Protein AF-X1FL75-F1 (afdb_monomer_lite)

Foldseek 3Di:
DDDDDDPVQVCVVVVFAEAAEQDAPCVQPDDDQHWYFHAAPQPAQQRHLWEKEKEKCDPDPDPCPPDRYGYHYWDQDPQKTKDKDWGYFLPVDPVRDTFIWIKMWRHDPPFQKIWIDTDPDIDMDHAQDKDDKDKDWGDSDPVDTFIWIKMKHFNGSPPMGIIMIIGTHAFLLNGPGRRIPPSCSSNVLCVVLNGAHRRNDQQRLVCPVVVVDDPVSSVVSLVVNQVSLVVVVCVCVVPDDGGYYHGDDCSVVVCCVSCVLDVDPPDPNNDD

Secondary structure (DSSP, 8-state):
---S--HHHHHHHTT--EEEES-TT-SSPPS-SSEEE--TT---TTSSS--EEEEE---S---SB-SSEEEEE---BTTEEEEEEEEEE-TTSTT-PEEEEEEEEEE-SSSSEEEEEETTEEEEEETTEEPPPEEEEEEEETTEEEEEEE-EEEEE-SSS-EEEE---EE-TTS-SS--EESTHHHHHHHHHH-S---SSS-S-HHHHHTTSS-HHHHHHHHHHHHHHHHHHHHHHHHT--SSEEEE---HHHHHHHHHGGGT-TTSTT---

Radius of gyration: 20.08 Å; chains: 1; bounding box: 49×44×54 Å

Sequence (272 aa):
MRKGKAFWQILEDYDIPATVFKIPANYPPVSTKQRTISGMGTPDILGSYGIFNYYTTEAKELKEDIGGGRIHPVNVIGNRVEAKLLGPVNAFKKDRPESAIEFKVFIDPVNPVAKISFQDHEFILKEGEWSSWKKIHFRMIPTQSVNGICMFYLKQVRPNFKLYISPINIDPGRAVLPISTPKGYSEELEKRFGPFFTKGLPADTKALDNDVLDDGEFLEQDDLALRERLEMFDYELARFSSGLLFYYVSSTDQRQHMFWRLIDKEHPAYDP

pLDDT: mean 93.44, std 7.15, range [55.78, 98.69]

Organism: NCBI:txid412755

Structure (mmCIF, N/CA/C/O backbone):
data_AF-X1FL75-F1
#
_entry.id   AF-X1FL75-F1
#
loop_
_atom_site.group_PDB
_atom_site.id
_atom_site.type_symbol
_atom_site.label_atom_id
_atom_site.label_alt_id
_atom_site.label_comp_id
_atom_site.label_asym_id
_atom_site.label_entity_id
_atom_site.label_seq_id
_atom_site.pdbx_PDB_ins_code
_atom_site.Cartn_x
_atom_site.Cartn_y
_atom_site.Cartn_z
_atom_site.occupancy
_atom_site.B_iso_or_equiv
_atom_site.auth_seq_id
_atom_site.auth_comp_id
_atom_site.auth_asym_id
_atom_site.auth_atom_id
_atom_site.pdbx_PDB_model_num
ATOM 1 N N . MET A 1 1 ? 16.763 14.351 -6.962 1.00 55.84 1 MET A N 1
ATOM 2 C CA . MET A 1 1 ? 16.179 14.106 -8.303 1.00 55.84 1 MET A CA 1
ATOM 3 C C . MET A 1 1 ? 17.254 13.511 -9.207 1.00 55.84 1 MET A C 1
ATOM 5 O O . MET A 1 1 ? 18.379 14.001 -9.174 1.00 55.84 1 MET A O 1
ATOM 9 N N . ARG A 1 2 ? 16.941 12.438 -9.947 1.00 70.75 2 ARG A N 1
ATOM 10 C CA . ARG A 1 2 ? 17.872 11.737 -10.853 1.00 70.75 2 ARG A CA 1
ATOM 11 C C . ARG A 1 2 ? 18.354 12.684 -11.961 1.00 70.75 2 ARG A C 1
ATOM 13 O O . ARG A 1 2 ? 17.529 13.312 -12.611 1.00 70.75 2 ARG A O 1
ATOM 20 N N . LYS A 1 3 ? 19.676 12.790 -12.148 1.00 77.62 3 LYS A N 1
ATOM 21 C CA . LYS A 1 3 ? 20.310 13.671 -13.154 1.00 77.62 3 LYS A CA 1
ATOM 22 C C . LYS A 1 3 ? 20.890 12.924 -14.363 1.00 77.62 3 LYS A C 1
ATOM 24 O O . LYS A 1 3 ? 21.178 13.554 -15.371 1.00 77.62 3 LYS A O 1
ATOM 29 N N . GLY A 1 4 ? 21.077 11.607 -14.256 1.00 87.06 4 GLY A N 1
ATOM 30 C CA . GLY A 1 4 ? 21.664 10.768 -15.303 1.00 87.06 4 GLY A CA 1
ATOM 31 C C . GLY A 1 4 ? 20.640 9.888 -16.017 1.00 87.06 4 GLY A C 1
ATOM 32 O O . GLY A 1 4 ? 19.555 9.625 -15.489 1.00 87.06 4 GLY A O 1
ATOM 33 N N . LYS A 1 5 ? 21.022 9.407 -17.204 1.00 92.19 5 LYS A N 1
ATOM 34 C CA . LYS A 1 5 ? 20.280 8.384 -17.945 1.00 92.19 5 LYS A CA 1
ATOM 35 C C . LYS A 1 5 ? 20.276 7.083 -17.141 1.00 92.19 5 LYS A C 1
ATOM 37 O O . LYS A 1 5 ? 21.316 6.665 -16.636 1.00 92.19 5 LYS A O 1
ATOM 42 N N . ALA A 1 6 ? 19.109 6.468 -16.977 1.00 94.81 6 ALA A N 1
ATOM 43 C CA . ALA A 1 6 ? 19.021 5.204 -16.260 1.00 94.81 6 ALA A CA 1
ATOM 44 C C . ALA A 1 6 ? 19.656 4.074 -17.082 1.00 94.81 6 ALA A C 1
ATOM 46 O O . ALA A 1 6 ? 19.589 4.084 -18.310 1.00 94.81 6 ALA A O 1
ATOM 47 N N . PHE A 1 7 ? 20.222 3.069 -16.410 1.00 95.44 7 PHE A N 1
ATOM 48 C CA . PHE A 1 7 ? 20.917 1.971 -17.087 1.00 95.44 7 PHE A CA 1
ATOM 49 C C . PHE A 1 7 ? 20.032 1.244 -18.112 1.00 95.44 7 PHE A C 1
ATOM 51 O O . PHE A 1 7 ? 20.453 1.020 -19.239 1.00 95.44 7 PHE A O 1
ATOM 58 N N . TRP A 1 8 ? 18.767 0.975 -17.785 1.00 95.94 8 TRP A N 1
ATOM 59 C CA . TRP A 1 8 ? 17.833 0.332 -18.718 1.00 95.94 8 TRP A CA 1
ATOM 60 C C . TRP A 1 8 ? 17.445 1.212 -19.916 1.00 95.94 8 TRP A C 1
ATOM 62 O O . TRP A 1 8 ? 17.078 0.679 -20.957 1.00 95.94 8 TRP A O 1
ATOM 72 N N . GLN A 1 9 ? 17.570 2.541 -19.817 1.00 96.62 9 GLN A N 1
ATOM 73 C CA . GLN A 1 9 ? 17.424 3.413 -20.988 1.00 96.62 9 GLN A CA 1
ATOM 74 C C . GLN A 1 9 ? 18.645 3.319 -21.906 1.00 96.62 9 GLN A C 1
ATOM 76 O O . GLN A 1 9 ? 18.508 3.524 -23.102 1.00 96.62 9 GLN A O 1
ATOM 81 N N . ILE A 1 10 ? 19.836 3.042 -21.363 1.00 97.25 10 ILE A N 1
ATOM 82 C CA . ILE A 1 10 ? 21.013 2.742 -22.187 1.00 97.25 10 ILE A CA 1
ATOM 83 C C . ILE A 1 10 ? 20.794 1.399 -22.885 1.00 97.25 10 ILE A C 1
ATOM 85 O O . ILE A 1 10 ? 20.988 1.320 -24.085 1.00 97.25 10 ILE A O 1
ATOM 89 N N . LEU A 1 11 ? 20.318 0.371 -22.172 1.00 97.94 11 LEU A N 1
ATOM 90 C CA . LEU A 1 11 ? 20.000 -0.927 -22.784 1.00 97.94 11 LEU A CA 1
ATOM 91 C C . LEU A 1 11 ? 18.991 -0.801 -23.936 1.00 97.94 11 LEU A C 1
ATOM 93 O O . LEU A 1 11 ? 19.170 -1.442 -24.965 1.00 97.94 11 LEU A O 1
ATOM 97 N N . GLU A 1 12 ? 17.982 0.064 -23.790 1.00 97.38 12 GLU A N 1
ATOM 98 C CA . GLU A 1 12 ? 17.030 0.366 -24.866 1.00 97.38 12 GLU A CA 1
ATOM 99 C C . GLU A 1 12 ? 17.697 0.942 -26.124 1.00 97.38 12 GLU A C 1
ATOM 101 O O . GLU A 1 12 ? 17.309 0.551 -27.218 1.00 97.38 12 GLU A O 1
ATOM 106 N N . ASP A 1 13 ? 18.709 1.810 -25.998 1.00 97.44 13 ASP A N 1
ATOM 107 C CA . ASP A 1 13 ? 19.410 2.376 -27.166 1.00 97.44 13 ASP A CA 1
ATOM 108 C C . ASP A 1 13 ? 20.140 1.313 -28.003 1.00 97.44 13 ASP A C 1
ATOM 110 O O . ASP A 1 13 ? 20.420 1.542 -29.177 1.00 97.44 13 ASP A O 1
ATOM 114 N N . TYR A 1 14 ? 20.487 0.182 -27.384 1.00 97.62 14 TYR A N 1
ATOM 115 C CA . TYR A 1 14 ? 21.197 -0.936 -28.011 1.00 97.62 14 TYR A CA 1
ATOM 116 C C . TYR A 1 14 ? 20.277 -2.138 -28.270 1.00 97.62 14 TYR A C 1
ATOM 118 O O . TYR A 1 14 ? 20.768 -3.248 -28.464 1.00 97.62 14 TYR A O 1
ATOM 126 N N . ASP A 1 15 ? 18.955 -1.937 -28.231 1.00 97.06 15 ASP A N 1
ATOM 127 C CA . ASP A 1 15 ? 17.942 -2.979 -28.443 1.00 97.06 15 ASP A CA 1
ATOM 128 C C . ASP A 1 15 ? 18.060 -4.180 -27.477 1.00 97.06 15 ASP A C 1
ATOM 130 O O . ASP A 1 15 ? 17.636 -5.299 -27.775 1.00 97.06 15 ASP A O 1
ATOM 134 N N . ILE A 1 16 ? 18.607 -3.956 -26.276 1.00 98.19 16 ILE A N 1
ATOM 135 C CA . ILE A 1 16 ? 18.708 -4.972 -25.224 1.00 98.19 16 ILE A CA 1
ATOM 136 C C . ILE A 1 16 ? 17.466 -4.874 -24.323 1.00 98.19 16 ILE A C 1
ATOM 138 O O . ILE A 1 16 ? 17.251 -3.839 -23.684 1.00 98.19 16 ILE A O 1
ATOM 142 N N . PRO A 1 17 ? 16.635 -5.929 -24.212 1.00 97.88 17 PRO A N 1
ATOM 143 C CA . PRO A 1 17 ? 15.441 -5.895 -23.376 1.00 97.88 17 PRO A CA 1
ATOM 144 C C . PRO A 1 17 ? 15.792 -5.856 -21.883 1.00 97.88 17 PRO A C 1
ATOM 146 O O . PRO A 1 17 ? 16.759 -6.468 -21.426 1.00 97.88 17 PRO A O 1
ATOM 149 N N . ALA A 1 18 ? 14.973 -5.156 -21.108 1.00 98.25 18 ALA A N 1
ATOM 150 C CA . ALA A 1 18 ? 15.117 -5.014 -19.673 1.00 98.25 18 ALA A CA 1
ATOM 151 C C . ALA A 1 18 ? 13.757 -5.061 -18.967 1.00 98.25 18 ALA A C 1
ATOM 153 O O . ALA A 1 18 ? 12.782 -4.426 -19.381 1.00 98.25 18 ALA A O 1
ATOM 154 N N . THR A 1 19 ? 13.727 -5.787 -17.853 1.00 98.31 19 THR A N 1
ATOM 155 C CA . THR A 1 19 ? 12.652 -5.752 -16.864 1.00 98.31 19 THR A CA 1
ATOM 156 C C . THR A 1 19 ? 13.243 -5.290 -15.538 1.00 98.31 19 THR A C 1
ATOM 158 O O . THR A 1 19 ? 14.140 -5.932 -14.998 1.00 98.31 19 THR A O 1
ATOM 161 N N . VAL A 1 20 ? 12.775 -4.153 -15.027 1.00 97.81 20 VAL A N 1
ATOM 162 C CA . VAL A 1 20 ? 13.271 -3.528 -13.796 1.00 97.81 20 VAL A CA 1
ATOM 163 C C . VAL A 1 20 ? 12.153 -3.482 -12.769 1.00 97.81 20 VAL A C 1
ATOM 165 O O . VAL A 1 20 ? 11.257 -2.635 -12.815 1.00 97.81 20 VAL A O 1
ATOM 168 N N . PHE A 1 21 ? 12.212 -4.405 -11.821 1.00 96.69 21 PHE A N 1
ATOM 169 C CA . PHE A 1 21 ? 11.167 -4.601 -10.839 1.00 96.69 21 PHE A CA 1
ATOM 170 C C . PHE A 1 21 ? 11.523 -3.938 -9.512 1.00 96.69 21 PHE A C 1
ATOM 172 O O . PHE A 1 21 ? 12.447 -4.358 -8.814 1.00 96.69 21 PHE A O 1
ATOM 179 N N . LYS A 1 22 ? 10.760 -2.897 -9.154 1.00 94.00 22 LYS A N 1
ATOM 180 C CA . LYS A 1 22 ? 10.761 -2.267 -7.825 1.00 94.00 22 LYS A CA 1
ATOM 181 C C . LYS A 1 22 ? 12.126 -1.735 -7.377 1.00 94.00 22 LYS A C 1
ATOM 183 O O . LYS A 1 22 ? 12.380 -1.627 -6.180 1.00 94.00 22 LYS A O 1
ATOM 188 N N . ILE A 1 23 ? 12.977 -1.336 -8.324 1.00 93.00 23 ILE A N 1
ATOM 189 C CA . ILE A 1 23 ? 14.251 -0.691 -8.004 1.00 93.00 23 ILE A CA 1
ATOM 190 C C . ILE A 1 23 ? 14.014 0.575 -7.150 1.00 93.00 23 ILE A C 1
ATOM 192 O O . ILE A 1 23 ? 13.086 1.349 -7.441 1.00 93.00 23 ILE A O 1
ATOM 196 N N . PRO A 1 24 ? 14.821 0.802 -6.097 1.00 90.75 24 PRO A N 1
ATOM 197 C CA . PRO A 1 24 ? 14.741 2.021 -5.304 1.00 90.75 24 PRO A CA 1
ATOM 198 C C . PRO A 1 24 ? 14.920 3.298 -6.135 1.00 90.75 24 PRO A C 1
ATOM 200 O O . PRO A 1 24 ? 15.631 3.315 -7.141 1.00 90.75 24 PRO A O 1
ATOM 203 N N . ALA A 1 25 ? 14.275 4.382 -5.694 1.00 88.00 25 ALA A N 1
ATOM 204 C CA . ALA A 1 25 ? 14.387 5.722 -6.277 1.00 88.00 25 ALA A CA 1
ATOM 205 C C . ALA A 1 25 ? 13.994 5.826 -7.768 1.00 88.00 25 ALA A C 1
ATOM 207 O O . ALA A 1 25 ? 14.468 6.708 -8.489 1.00 88.00 25 ALA A O 1
ATOM 208 N N . ASN A 1 26 ? 13.089 4.958 -8.233 1.00 89.88 26 ASN A N 1
ATOM 209 C CA . ASN A 1 26 ? 12.539 4.989 -9.593 1.00 89.88 26 ASN A CA 1
ATOM 210 C C . ASN A 1 26 ? 11.084 5.476 -9.656 1.00 89.88 26 ASN A C 1
ATOM 212 O O . ASN A 1 26 ? 10.330 5.043 -10.520 1.00 89.88 26 ASN A O 1
ATOM 216 N N . TYR A 1 27 ? 10.680 6.363 -8.745 1.00 92.62 27 TYR A N 1
ATOM 217 C CA . TYR A 1 27 ? 9.406 7.070 -8.845 1.00 92.62 27 TYR A CA 1
ATOM 218 C C . TYR A 1 27 ? 9.620 8.561 -9.192 1.00 92.62 27 TYR A C 1
ATOM 220 O O . TYR A 1 27 ? 10.430 9.222 -8.537 1.00 92.62 27 TYR A O 1
ATOM 228 N N . PRO A 1 28 ? 8.896 9.105 -10.187 1.00 93.69 28 PRO A N 1
ATOM 229 C CA . PRO A 1 28 ? 8.215 8.342 -11.232 1.00 93.69 28 PRO A CA 1
ATOM 230 C C . PRO A 1 28 ? 9.243 7.565 -12.088 1.00 93.69 28 PRO A C 1
ATOM 232 O O . PRO A 1 28 ? 10.410 7.985 -12.180 1.00 93.69 28 PRO A O 1
ATOM 235 N N . PRO A 1 29 ? 8.856 6.439 -12.717 1.00 93.81 29 PRO A N 1
ATOM 236 C CA . PRO A 1 29 ? 9.719 5.758 -13.671 1.00 93.81 29 PRO A CA 1
ATOM 237 C C . PRO A 1 29 ? 10.145 6.693 -14.806 1.00 93.81 29 PRO A C 1
ATOM 239 O O . PRO A 1 29 ? 9.378 7.552 -15.242 1.00 93.81 29 PRO A O 1
ATOM 242 N N . VAL A 1 30 ? 11.379 6.543 -15.294 1.00 93.56 30 VAL A N 1
ATOM 243 C CA . VAL A 1 30 ? 11.819 7.268 -16.502 1.00 93.56 30 VAL A CA 1
ATOM 244 C C . VAL A 1 30 ? 11.054 6.782 -17.722 1.00 93.56 30 VAL A C 1
ATOM 246 O O . VAL A 1 30 ? 10.716 5.608 -17.811 1.00 93.56 30 VAL A O 1
ATOM 249 N N . SER A 1 31 ? 10.861 7.667 -18.699 1.00 93.81 31 SER A N 1
ATOM 250 C CA . SER A 1 31 ? 10.318 7.284 -20.003 1.00 93.81 31 SER A CA 1
ATOM 251 C C . SER A 1 31 ? 11.233 6.270 -20.695 1.00 93.81 31 SER A C 1
ATOM 253 O O . SER A 1 31 ? 12.426 6.528 -20.884 1.00 93.81 31 SER A O 1
ATOM 255 N N . THR A 1 32 ? 10.665 5.120 -21.051 1.00 95.62 32 THR A N 1
ATOM 256 C CA . THR A 1 32 ? 11.344 3.972 -21.665 1.00 95.62 32 THR A CA 1
ATOM 257 C C . THR A 1 32 ? 10.288 3.002 -22.206 1.00 95.62 32 THR A C 1
ATOM 259 O O . THR A 1 32 ? 9.164 2.957 -21.697 1.00 95.62 32 THR A O 1
ATOM 262 N N . LYS A 1 33 ? 10.637 2.221 -23.228 1.00 96.00 33 LYS A N 1
ATOM 263 C CA . LYS A 1 33 ? 9.855 1.068 -23.699 1.00 96.00 33 LYS A CA 1
ATOM 264 C C . LYS A 1 33 ? 10.066 -0.174 -22.828 1.00 96.00 33 LYS A C 1
ATOM 266 O O . LYS A 1 33 ? 9.294 -1.124 -22.929 1.00 96.00 33 LYS A O 1
ATOM 271 N N . GLN A 1 34 ? 11.092 -0.162 -21.977 1.00 97.44 34 GLN A N 1
ATOM 272 C CA . GLN A 1 34 ? 11.403 -1.254 -21.061 1.00 97.44 34 GLN A CA 1
ATOM 273 C C . GLN A 1 34 ? 10.307 -1.437 -20.006 1.00 97.44 34 GLN A C 1
ATOM 275 O O . GLN A 1 34 ? 9.653 -0.474 -19.584 1.00 97.44 34 GLN A O 1
ATOM 280 N N . ARG A 1 35 ? 10.147 -2.681 -19.543 1.00 97.94 35 ARG A N 1
ATOM 281 C CA . ARG A 1 35 ? 9.216 -3.024 -18.465 1.00 97.94 35 ARG A CA 1
ATOM 282 C C . ARG A 1 35 ? 9.799 -2.556 -17.141 1.00 97.94 35 ARG A C 1
ATOM 284 O O . ARG A 1 35 ? 10.794 -3.097 -16.678 1.00 97.94 35 ARG A O 1
ATOM 291 N N . THR A 1 36 ? 9.214 -1.546 -16.5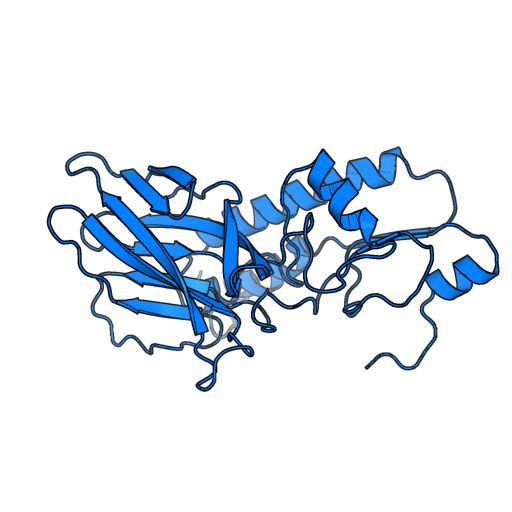15 1.00 97.69 36 THR A N 1
ATOM 292 C CA . THR A 1 36 ? 9.643 -1.067 -15.203 1.00 97.69 36 THR A CA 1
ATOM 293 C C . THR A 1 36 ? 8.453 -0.827 -14.293 1.00 97.69 36 THR A C 1
ATOM 295 O O . THR A 1 36 ? 7.391 -0.411 -14.748 1.00 97.69 36 THR A O 1
ATOM 298 N N . ILE A 1 37 ? 8.628 -1.082 -13.000 1.00 96.88 37 ILE A N 1
ATOM 299 C CA . ILE A 1 37 ? 7.639 -0.749 -11.973 1.00 96.88 37 ILE A CA 1
ATOM 300 C C . ILE A 1 37 ? 8.335 -0.079 -10.786 1.00 96.88 37 ILE A C 1
ATOM 302 O O . ILE A 1 37 ? 9.409 -0.507 -10.354 1.00 96.88 37 ILE A O 1
ATOM 306 N N . SER A 1 38 ? 7.762 1.018 -10.293 1.00 95.19 38 SER A N 1
ATOM 307 C CA . SER A 1 38 ? 8.378 1.894 -9.300 1.00 95.19 38 SER A CA 1
ATOM 308 C C . SER A 1 38 ? 8.442 1.233 -7.923 1.00 95.19 38 SER A C 1
ATOM 310 O O . SER A 1 38 ? 7.460 0.676 -7.433 1.00 95.19 38 SER A O 1
ATOM 312 N N . GLY A 1 39 ? 9.621 1.283 -7.300 1.00 91.62 39 GLY A N 1
ATOM 313 C CA . GLY A 1 39 ? 9.895 0.707 -5.984 1.00 91.62 39 GLY A CA 1
ATOM 314 C C . GLY A 1 39 ? 9.884 1.731 -4.856 1.00 91.62 39 GLY A C 1
ATOM 315 O O . GLY A 1 39 ? 9.028 2.618 -4.807 1.00 91.62 39 GLY A O 1
ATOM 316 N N . MET A 1 40 ? 10.855 1.610 -3.950 1.00 89.75 40 MET A N 1
ATOM 317 C CA . MET A 1 40 ? 11.051 2.526 -2.824 1.00 89.75 40 MET A CA 1
ATOM 318 C C . MET A 1 40 ? 11.036 3.995 -3.284 1.00 89.75 40 MET A C 1
ATOM 320 O O . MET A 1 40 ? 11.704 4.358 -4.256 1.00 89.75 40 MET A O 1
ATOM 324 N N . GLY A 1 41 ? 10.251 4.825 -2.590 1.00 89.06 41 GLY A N 1
ATOM 325 C CA . GLY A 1 41 ? 9.967 6.217 -2.962 1.00 89.06 41 GLY A CA 1
ATOM 326 C C . GLY A 1 41 ? 8.648 6.427 -3.719 1.00 89.06 41 GLY A C 1
ATOM 327 O O . GLY A 1 41 ? 8.256 7.571 -3.921 1.00 89.06 41 GLY A O 1
ATOM 328 N N . THR A 1 42 ? 7.944 5.356 -4.110 1.00 94.81 42 THR A N 1
ATOM 329 C CA . THR A 1 42 ? 6.573 5.465 -4.642 1.00 94.81 42 THR A CA 1
ATOM 330 C C . THR A 1 42 ? 5.617 5.902 -3.527 1.00 94.81 42 THR A C 1
ATOM 332 O O . THR A 1 42 ? 5.564 5.207 -2.502 1.00 94.81 42 THR A O 1
ATOM 335 N N . PRO A 1 43 ? 4.880 7.015 -3.694 1.00 94.25 43 PRO A N 1
ATOM 336 C CA . PRO A 1 43 ? 3.954 7.501 -2.685 1.00 94.25 43 PRO A CA 1
ATOM 337 C C . PRO A 1 43 ? 2.685 6.647 -2.626 1.00 94.25 43 PRO A C 1
ATOM 339 O O . PRO A 1 43 ? 2.399 5.841 -3.516 1.00 94.25 43 PRO A O 1
ATOM 342 N N . ASP A 1 44 ? 1.907 6.854 -1.573 1.00 93.56 44 ASP A N 1
ATOM 343 C CA . ASP A 1 44 ? 0.511 6.437 -1.527 1.00 93.56 44 ASP A CA 1
ATOM 344 C C . ASP A 1 44 ? -0.377 7.374 -2.379 1.00 93.56 44 ASP A C 1
ATOM 346 O O . ASP A 1 44 ? 0.097 8.328 -3.006 1.00 93.56 44 ASP A O 1
ATOM 350 N N . ILE A 1 45 ? -1.685 7.116 -2.421 1.00 93.88 45 ILE A N 1
ATOM 351 C CA . ILE A 1 45 ? -2.629 7.926 -3.209 1.00 93.88 45 ILE A CA 1
ATOM 352 C C . ILE A 1 45 ? -2.713 9.393 -2.742 1.00 93.88 45 ILE A C 1
ATOM 354 O O . ILE A 1 45 ? -3.178 10.254 -3.490 1.00 93.88 45 ILE A O 1
ATOM 358 N N . LEU A 1 46 ? -2.299 9.674 -1.501 1.00 90.62 46 LEU A N 1
ATOM 359 C CA . LEU A 1 46 ? -2.308 11.002 -0.890 1.00 90.62 46 LEU A CA 1
ATOM 360 C C . LEU A 1 46 ? -1.019 11.777 -1.202 1.00 90.62 46 LEU A C 1
ATOM 362 O O . LEU A 1 46 ? -0.904 12.944 -0.833 1.00 90.62 46 LEU A O 1
ATOM 366 N N . GLY A 1 47 ? -0.053 11.154 -1.886 1.00 89.88 47 GLY A N 1
ATOM 367 C CA . GLY A 1 47 ? 1.263 11.740 -2.137 1.00 89.88 47 GLY A CA 1
ATOM 368 C C . GLY A 1 47 ? 2.214 11.624 -0.943 1.00 89.88 47 GLY A C 1
ATOM 369 O O . GLY A 1 47 ? 3.271 12.253 -0.951 1.00 89.88 47 GLY A O 1
ATOM 370 N N . SER A 1 48 ? 1.852 10.843 0.077 1.00 90.56 48 SER A N 1
ATOM 371 C CA . SER A 1 48 ? 2.649 10.626 1.283 1.00 90.56 48 SER A CA 1
ATOM 372 C C . SER A 1 48 ? 3.499 9.350 1.173 1.00 90.56 48 SER A C 1
ATOM 374 O O . SER A 1 48 ? 3.391 8.594 0.207 1.00 90.56 48 SER A O 1
ATOM 376 N N . TYR A 1 49 ? 4.324 9.060 2.186 1.00 88.81 49 TYR A N 1
ATOM 377 C CA . TYR A 1 49 ? 5.052 7.786 2.291 1.00 88.81 49 TYR A CA 1
ATOM 378 C C . TYR A 1 49 ? 4.263 6.674 3.000 1.00 88.81 49 TYR A C 1
ATOM 380 O O . TYR A 1 49 ? 4.836 5.643 3.358 1.00 88.81 49 TYR A O 1
ATOM 388 N N . GLY A 1 50 ? 2.948 6.845 3.118 1.00 90.31 50 GLY A N 1
ATOM 389 C CA . GLY A 1 50 ? 2.002 5.905 3.698 1.00 90.31 50 GLY A CA 1
ATOM 390 C C . GLY A 1 50 ? 1.460 6.418 5.020 1.00 90.31 50 GLY A C 1
ATOM 391 O O . GLY A 1 50 ? 2.184 6.409 6.008 1.00 90.31 50 GLY A O 1
ATOM 392 N N . ILE A 1 51 ? 0.196 6.843 5.019 1.00 92.94 51 ILE A N 1
ATOM 393 C CA . ILE A 1 51 ? -0.553 7.169 6.237 1.00 92.94 51 ILE A CA 1
ATOM 394 C C . ILE A 1 51 ? -1.603 6.088 6.479 1.00 92.94 51 ILE A C 1
ATOM 396 O O . ILE A 1 51 ? -2.543 5.957 5.690 1.00 92.94 51 ILE A O 1
ATOM 400 N N . PHE A 1 52 ? -1.463 5.325 7.561 1.00 95.44 52 PHE A N 1
ATOM 401 C CA . PHE A 1 52 ? -2.509 4.393 7.980 1.00 95.44 52 PHE A CA 1
ATOM 402 C C . PHE A 1 52 ? -3.638 5.093 8.729 1.00 95.44 52 PHE A C 1
ATOM 404 O O . PHE A 1 52 ? -3.512 6.239 9.165 1.00 95.44 52 PHE A O 1
ATOM 411 N N . ASN A 1 53 ? -4.754 4.387 8.900 1.00 96.44 53 ASN A N 1
ATOM 412 C CA . ASN A 1 53 ? -5.905 4.877 9.649 1.00 96.44 53 ASN A CA 1
ATOM 413 C C . ASN A 1 53 ? -6.262 3.878 10.744 1.00 96.44 53 ASN A C 1
ATOM 415 O O . ASN A 1 53 ? -6.517 2.708 10.460 1.00 96.44 53 ASN A O 1
ATOM 419 N N . TYR A 1 54 ? -6.291 4.344 11.987 1.00 96.88 54 TYR A N 1
ATOM 420 C CA . TYR A 1 54 ? -6.580 3.514 13.146 1.00 96.88 54 TYR A CA 1
ATOM 421 C C . TYR A 1 54 ? -7.844 3.992 13.853 1.00 96.88 54 TYR A C 1
ATOM 423 O O . TYR A 1 54 ? -7.875 5.093 14.389 1.00 96.88 54 TYR A O 1
ATOM 431 N N . TYR A 1 55 ? -8.894 3.176 13.840 1.00 97.31 55 TYR A N 1
ATOM 432 C CA . TYR A 1 55 ? -10.194 3.491 14.426 1.00 97.31 55 TYR A CA 1
ATOM 433 C C . TYR A 1 55 ? -10.329 2.785 15.766 1.00 97.31 55 TYR A C 1
ATOM 435 O O . TYR A 1 55 ? -10.240 1.556 15.819 1.00 97.31 55 TYR A O 1
ATOM 443 N N . THR A 1 56 ? -10.552 3.542 16.839 1.00 96.44 56 THR A N 1
ATOM 444 C CA . THR A 1 56 ? -10.580 2.974 18.190 1.00 96.44 56 THR A CA 1
ATOM 445 C C . THR A 1 56 ? -11.587 3.646 19.119 1.00 96.44 56 THR A C 1
ATOM 447 O O . THR A 1 56 ? -11.844 4.844 19.009 1.00 96.44 56 THR A O 1
ATOM 450 N N . THR A 1 57 ? -12.156 2.873 20.048 1.00 95.75 57 THR A N 1
ATOM 451 C CA . THR A 1 57 ? -12.913 3.405 21.200 1.00 95.75 57 THR A CA 1
ATOM 452 C C . THR A 1 57 ? -12.020 3.675 22.414 1.00 95.75 57 THR A C 1
ATOM 454 O O . THR A 1 57 ? -12.501 4.150 23.439 1.00 95.75 57 THR A O 1
ATOM 457 N N . GLU A 1 58 ? -10.735 3.317 22.350 1.00 90.12 58 GLU A N 1
ATOM 458 C CA . GLU A 1 58 ? -9.803 3.481 23.464 1.00 90.12 58 GLU A CA 1
ATOM 459 C C . GLU A 1 58 ? -9.451 4.962 23.664 1.00 90.12 58 GLU A C 1
ATOM 461 O O . GLU A 1 58 ? -8.843 5.598 22.803 1.00 90.12 58 GLU A O 1
ATOM 466 N N . ALA A 1 59 ? -9.809 5.501 24.830 1.00 66.62 59 ALA A N 1
ATOM 467 C CA . ALA A 1 59 ? -9.500 6.865 25.244 1.00 66.62 59 ALA A CA 1
ATOM 468 C C . ALA A 1 59 ? -8.062 6.964 25.788 1.00 66.62 59 ALA A C 1
ATOM 470 O O . ALA A 1 59 ? -7.855 7.141 26.985 1.00 66.62 59 ALA A O 1
ATOM 471 N N . LYS A 1 60 ? -7.048 6.797 24.936 1.00 60.97 60 LYS A N 1
ATOM 472 C CA . LYS A 1 60 ? -5.686 7.256 25.275 1.00 60.97 60 LYS A CA 1
ATOM 473 C C . LYS A 1 60 ? -5.559 8.755 24.978 1.00 60.97 60 LYS A C 1
ATOM 475 O O . LYS A 1 60 ? -6.448 9.335 24.359 1.00 60.97 60 LYS A O 1
ATOM 480 N N . GLU A 1 61 ? -4.477 9.403 25.418 1.00 55.78 61 GLU A N 1
ATOM 481 C CA . GLU A 1 61 ? -4.088 10.729 24.912 1.00 55.78 61 GLU A CA 1
ATOM 482 C C . GLU A 1 61 ? -3.741 10.594 23.421 1.00 55.78 61 GLU A C 1
ATOM 484 O O . GLU A 1 61 ? -2.586 10.442 23.026 1.00 55.78 61 GLU A O 1
ATOM 489 N N . LEU A 1 62 ? -4.775 10.530 22.584 1.00 58.66 62 LEU A N 1
ATOM 490 C CA . LEU A 1 62 ? -4.640 10.328 21.155 1.00 58.66 62 LEU A CA 1
ATOM 491 C C . LEU A 1 62 ? -4.145 11.640 20.555 1.00 58.66 62 LEU A C 1
ATOM 493 O O . LEU A 1 62 ? -4.899 12.604 20.432 1.00 58.66 62 LEU A O 1
ATOM 497 N N . LYS A 1 63 ? -2.873 11.684 20.160 1.00 61.91 63 LYS A N 1
ATOM 498 C CA . LYS A 1 63 ? -2.468 12.651 19.141 1.00 61.91 63 LYS A CA 1
ATOM 499 C C . LYS A 1 63 ? -3.151 12.223 17.843 1.00 61.91 63 LYS A C 1
ATOM 501 O O . LYS A 1 63 ? -2.973 11.090 17.405 1.00 61.91 63 LYS A O 1
ATOM 506 N N . GLU A 1 64 ? -3.957 13.105 17.257 1.00 60.91 64 GLU A N 1
ATOM 507 C CA . GLU A 1 64 ? -4.682 12.808 16.009 1.00 60.91 64 GLU A CA 1
ATOM 508 C C . GLU A 1 64 ? -3.722 12.464 14.853 1.00 60.91 64 GLU A C 1
ATOM 510 O O . GLU A 1 64 ? -4.053 11.639 13.999 1.00 60.91 64 GLU A O 1
ATOM 515 N N . ASP A 1 65 ? -2.512 13.037 14.877 1.00 67.62 65 ASP A N 1
ATOM 516 C CA . ASP A 1 65 ? -1.385 12.696 14.009 1.00 67.62 65 ASP A CA 1
ATOM 517 C C . ASP A 1 65 ? -0.177 12.288 14.863 1.00 67.62 65 ASP A C 1
ATOM 519 O O . ASP A 1 65 ? 0.346 13.072 15.664 1.00 67.62 65 ASP A O 1
ATOM 523 N N . ILE A 1 66 ? 0.250 11.039 14.695 1.00 75.69 66 ILE A N 1
ATOM 524 C CA . ILE A 1 66 ? 1.405 10.447 15.384 1.00 75.69 66 ILE A CA 1
ATOM 525 C C . ILE A 1 66 ? 2.643 10.360 14.480 1.00 75.69 66 ILE A C 1
ATOM 527 O O . ILE A 1 66 ? 3.676 9.833 14.880 1.00 75.69 66 ILE A O 1
ATOM 531 N N . GLY A 1 67 ? 2.568 10.908 13.264 1.00 79.69 67 GLY A N 1
ATOM 532 C CA . GLY A 1 67 ? 3.599 10.773 12.246 1.00 79.69 67 GLY A CA 1
ATOM 533 C C . GLY A 1 67 ? 3.531 9.405 11.570 1.00 79.69 67 GLY A C 1
ATOM 534 O O . GLY A 1 67 ? 4.002 8.401 12.096 1.00 79.69 67 GLY A O 1
ATOM 535 N N . GLY A 1 68 ? 2.973 9.370 10.359 1.00 86.06 68 GLY A N 1
ATOM 536 C CA . GLY A 1 68 ? 2.802 8.129 9.592 1.00 86.06 68 GLY A CA 1
ATOM 537 C C . GLY A 1 68 ? 1.451 7.433 9.796 1.00 86.06 68 GLY A C 1
ATOM 538 O O . GLY A 1 68 ? 1.203 6.420 9.154 1.00 86.06 68 GLY A O 1
ATOM 539 N N . GLY A 1 69 ? 0.553 7.990 10.615 1.00 91.44 69 GLY A N 1
ATOM 540 C CA . GLY A 1 69 ? -0.782 7.442 10.850 1.00 91.44 69 GLY A CA 1
ATOM 541 C C . GLY A 1 69 ? -1.766 8.470 11.402 1.00 91.44 69 GLY A C 1
ATOM 542 O O . GLY A 1 69 ? -1.363 9.448 12.030 1.00 91.44 69 GLY A O 1
ATOM 543 N N . ARG A 1 70 ? -3.059 8.238 11.157 1.00 92.50 70 ARG A N 1
ATOM 544 C CA . ARG A 1 70 ? -4.185 9.016 11.695 1.00 92.50 70 ARG A CA 1
ATOM 545 C C . ARG A 1 70 ? -4.984 8.161 12.667 1.00 92.50 70 ARG A C 1
ATOM 547 O O . ARG A 1 70 ? -5.419 7.066 12.297 1.00 92.50 70 ARG A O 1
ATOM 554 N N . ILE A 1 71 ? -5.210 8.668 13.876 1.00 93.19 71 ILE A N 1
ATOM 555 C CA . ILE A 1 71 ? -6.065 7.997 14.858 1.00 93.19 71 ILE A CA 1
ATOM 556 C C . ILE A 1 71 ? -7.460 8.618 14.829 1.00 93.19 71 ILE A C 1
ATOM 558 O O . ILE A 1 71 ? -7.620 9.830 14.934 1.00 93.19 71 ILE A O 1
ATOM 562 N N . HIS A 1 72 ? -8.470 7.765 14.706 1.00 94.00 72 HIS A N 1
ATOM 563 C CA . HIS A 1 72 ? -9.876 8.121 14.585 1.00 94.00 72 HIS A CA 1
ATOM 564 C C . HIS A 1 72 ? -10.645 7.587 15.798 1.00 94.00 72 HIS A C 1
ATOM 566 O O . HIS A 1 72 ? -10.939 6.388 15.863 1.00 94.00 72 HIS A O 1
ATOM 572 N N . PRO A 1 73 ? -11.002 8.448 16.763 1.00 94.25 73 PRO A N 1
ATOM 573 C CA . PRO A 1 73 ? -11.910 8.069 17.833 1.00 94.25 73 PRO A CA 1
ATOM 574 C C . PRO A 1 73 ? -13.279 7.702 17.253 1.00 94.25 73 PRO A C 1
ATOM 576 O O . PRO A 1 73 ? -13.858 8.457 16.468 1.00 94.25 73 PRO A O 1
ATOM 579 N N . VAL A 1 74 ? -13.814 6.549 17.642 1.00 96.25 74 VAL A N 1
ATOM 580 C CA . VAL A 1 74 ? -15.139 6.087 17.212 1.00 96.25 74 VAL A CA 1
ATOM 581 C C . VAL A 1 74 ? -15.976 5.624 18.395 1.00 96.25 74 VAL A C 1
ATOM 583 O O . VAL A 1 74 ? -15.453 5.289 19.452 1.00 96.25 74 VAL A O 1
ATOM 586 N N . ASN A 1 75 ? -17.294 5.574 18.199 1.00 96.50 75 ASN A N 1
ATOM 587 C CA . ASN A 1 75 ? -18.239 5.050 19.179 1.00 96.50 75 ASN A CA 1
ATOM 588 C C . ASN A 1 75 ? -18.902 3.781 18.646 1.00 96.50 75 ASN A C 1
ATOM 590 O O . ASN A 1 75 ? -19.270 3.713 17.472 1.00 96.50 75 ASN A O 1
ATOM 594 N N . VAL A 1 76 ? -19.113 2.807 19.531 1.00 97.19 76 VAL A N 1
ATOM 595 C CA . VAL A 1 76 ? -19.953 1.640 19.251 1.00 97.19 76 VAL A CA 1
ATOM 596 C C . VAL A 1 76 ? -21.362 1.937 19.759 1.00 97.19 76 VAL A C 1
ATOM 598 O O . VAL A 1 76 ? -21.589 2.030 20.962 1.00 97.19 76 VAL A O 1
ATOM 601 N N . ILE A 1 77 ? -22.319 2.081 18.844 1.00 97.00 77 ILE A N 1
ATOM 602 C CA . ILE A 1 77 ? -23.731 2.336 19.157 1.00 97.00 77 ILE A CA 1
ATOM 603 C C . ILE A 1 77 ? -24.552 1.180 18.597 1.00 97.00 77 ILE A C 1
ATOM 605 O O . ILE A 1 77 ? -24.607 0.985 17.386 1.00 97.00 77 ILE A O 1
ATOM 609 N N . GLY A 1 78 ? -25.180 0.389 19.472 1.00 95.31 78 GLY A N 1
ATOM 610 C CA . GLY A 1 78 ? -25.999 -0.755 19.052 1.00 95.31 78 GLY A CA 1
ATOM 611 C C . GLY A 1 78 ? -25.224 -1.779 18.214 1.00 95.31 78 GLY A C 1
ATOM 612 O O . GLY A 1 78 ? -25.703 -2.192 17.162 1.00 95.31 78 GLY A O 1
ATOM 613 N N . ASN A 1 79 ? -24.012 -2.146 18.651 1.00 97.19 79 ASN A N 1
ATOM 614 C CA . ASN A 1 79 ? -23.081 -3.029 17.930 1.00 97.19 79 ASN A CA 1
ATOM 615 C C . ASN A 1 79 ? -22.679 -2.523 16.535 1.00 97.19 79 ASN A C 1
ATOM 617 O O . ASN A 1 79 ? -22.330 -3.306 15.652 1.00 97.19 79 ASN A O 1
ATOM 621 N N . ARG A 1 80 ? -22.725 -1.206 16.321 1.00 97.94 80 ARG A N 1
ATOM 622 C CA . ARG A 1 80 ? -22.350 -0.581 15.057 1.00 97.94 80 ARG A CA 1
ATOM 623 C C . ARG A 1 80 ? -21.342 0.536 15.273 1.00 97.94 80 ARG A C 1
ATOM 625 O O . ARG A 1 80 ? -21.501 1.344 16.184 1.00 97.94 80 ARG A O 1
ATOM 632 N N . VAL A 1 81 ? -20.357 0.604 14.387 1.00 98.38 81 VAL A N 1
ATOM 633 C CA . VAL A 1 81 ? -19.454 1.746 14.221 1.00 98.38 81 VAL A CA 1
ATOM 634 C C . VAL A 1 81 ? -19.725 2.368 12.857 1.00 98.38 81 VAL A C 1
ATOM 636 O O . VAL A 1 81 ? -19.857 1.657 11.861 1.00 98.38 81 VAL A O 1
ATOM 639 N N . GLU A 1 82 ? -19.811 3.693 12.805 1.00 98.38 82 GLU A N 1
ATOM 640 C CA . GLU A 1 82 ? -19.880 4.458 11.560 1.00 98.38 82 GLU A CA 1
ATOM 641 C C . GLU A 1 82 ? -18.706 5.430 11.523 1.00 98.38 82 GLU A C 1
ATOM 643 O O . GLU A 1 82 ? -18.460 6.148 12.492 1.00 98.38 82 GLU A O 1
ATOM 648 N N . ALA A 1 83 ? -17.961 5.427 10.422 1.00 97.81 83 ALA A N 1
ATOM 649 C CA . ALA A 1 83 ? -16.746 6.215 10.293 1.00 97.81 83 ALA A CA 1
ATOM 650 C C . ALA A 1 83 ? -16.471 6.587 8.832 1.00 97.81 83 ALA A C 1
ATOM 652 O O . ALA A 1 83 ? -17.191 6.196 7.908 1.00 97.81 83 ALA A O 1
ATOM 653 N N . LYS A 1 84 ? -15.427 7.396 8.632 1.00 97.44 84 LYS A N 1
ATOM 654 C CA . LYS A 1 84 ? -14.994 7.877 7.321 1.00 97.44 84 LYS A CA 1
ATOM 655 C C . LYS A 1 84 ? -13.539 7.518 7.086 1.00 97.44 84 LYS A C 1
ATOM 657 O O . LYS A 1 84 ? -12.704 7.699 7.969 1.00 97.44 84 LYS A O 1
ATOM 662 N N . LEU A 1 85 ? -13.241 7.056 5.880 1.00 96.94 85 LEU A N 1
ATOM 663 C CA . LEU A 1 85 ? -11.886 6.949 5.360 1.00 96.94 85 LEU A CA 1
ATOM 664 C C . LEU A 1 85 ? -11.606 8.180 4.502 1.00 96.94 85 LEU A C 1
ATOM 666 O O . LEU A 1 85 ? -12.276 8.397 3.489 1.00 96.94 85 LEU A O 1
ATOM 670 N N . LEU A 1 86 ? -10.651 9.000 4.933 1.00 95.00 86 LEU A N 1
ATOM 671 C CA . LEU A 1 86 ? -10.253 10.211 4.222 1.00 95.00 86 LEU A CA 1
ATOM 672 C C . LEU A 1 86 ? -9.377 9.854 3.017 1.00 95.00 86 LEU A C 1
ATOM 674 O O . LEU A 1 86 ? -8.548 8.947 3.072 1.00 95.00 86 LEU A O 1
ATOM 678 N N . GLY A 1 87 ? -9.593 10.568 1.922 1.00 94.25 87 GLY A N 1
ATOM 679 C CA . GLY A 1 87 ? -8.906 10.394 0.653 1.00 94.25 87 GLY A CA 1
ATOM 680 C C . GLY A 1 87 ? -8.222 11.673 0.180 1.00 94.25 87 GLY A C 1
ATOM 681 O O . GLY A 1 87 ? -8.109 12.647 0.925 1.00 94.25 87 GLY A O 1
ATOM 682 N N . PRO A 1 88 ? -7.785 11.708 -1.090 1.00 93.81 88 PRO A N 1
ATOM 683 C CA . PRO A 1 88 ? -7.084 12.858 -1.644 1.00 93.81 88 PRO A CA 1
ATOM 684 C C . PRO A 1 88 ? -7.913 14.143 -1.587 1.00 93.81 88 PRO A C 1
ATOM 686 O O . PRO A 1 88 ? -9.149 14.118 -1.662 1.00 93.81 88 PRO A O 1
ATOM 689 N N . VAL A 1 89 ? -7.214 15.276 -1.536 1.00 93.94 89 VAL A N 1
ATOM 690 C CA . VAL A 1 89 ? -7.803 16.615 -1.638 1.00 93.94 89 VAL A CA 1
ATOM 691 C C . VAL A 1 89 ? -8.548 16.775 -2.964 1.00 93.94 89 VAL A C 1
ATOM 693 O O . VAL A 1 89 ? -7.984 16.600 -4.046 1.00 93.94 89 VAL A O 1
ATOM 696 N N . ASN A 1 90 ? -9.813 17.181 -2.889 1.00 93.31 90 ASN A N 1
ATOM 697 C CA . ASN A 1 90 ? -10.636 17.449 -4.056 1.00 93.31 90 ASN A CA 1
ATOM 698 C C . ASN A 1 90 ? -10.365 18.858 -4.598 1.00 93.31 90 ASN A C 1
ATOM 700 O O . ASN A 1 90 ? -11.049 19.824 -4.258 1.00 93.31 90 ASN A O 1
ATOM 704 N N . ALA A 1 91 ? -9.371 18.967 -5.480 1.00 89.44 91 ALA A N 1
ATOM 705 C CA . ALA A 1 91 ? -8.963 20.235 -6.083 1.00 89.44 91 ALA A CA 1
ATOM 706 C C . ALA A 1 91 ? -10.028 20.896 -6.987 1.00 89.44 91 ALA A C 1
ATOM 708 O O . ALA A 1 91 ? -9.862 22.057 -7.350 1.00 89.44 91 ALA A O 1
ATOM 709 N N . PHE A 1 92 ? -11.115 20.196 -7.335 1.00 88.94 92 PHE A N 1
ATOM 710 C CA . PHE A 1 92 ? -12.195 20.727 -8.179 1.00 88.94 92 PHE A CA 1
ATOM 711 C C . PHE A 1 92 ? -13.265 21.501 -7.397 1.00 88.94 92 PHE A C 1
ATOM 713 O O . PHE A 1 92 ? -14.119 22.149 -8.000 1.00 88.94 92 PHE A O 1
ATOM 720 N N . LYS A 1 93 ? -13.254 21.436 -6.061 1.00 89.50 93 LYS A N 1
ATOM 7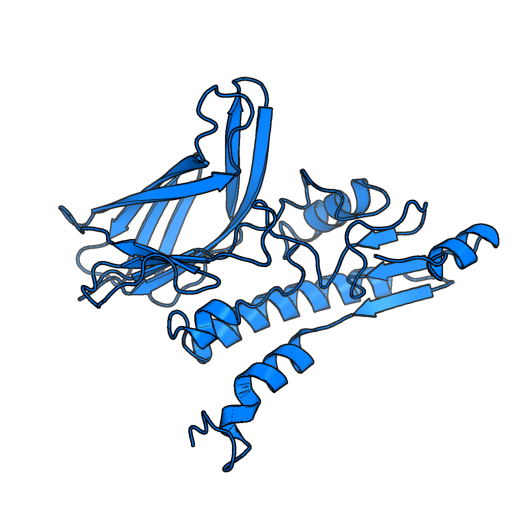21 C CA . LYS A 1 93 ? -14.172 22.187 -5.193 1.00 89.50 93 LYS A CA 1
ATOM 722 C C . LYS A 1 93 ? -13.484 23.438 -4.644 1.00 89.50 93 LYS A C 1
ATOM 724 O O . LYS A 1 93 ? -12.297 23.398 -4.335 1.00 89.50 93 LYS A O 1
ATOM 729 N N . LYS A 1 94 ? -14.248 24.525 -4.464 1.00 88.19 94 LYS A N 1
ATOM 730 C CA . LYS A 1 94 ? -13.750 25.845 -4.025 1.00 88.19 94 LYS A CA 1
ATOM 731 C C . LYS A 1 94 ? -12.884 25.774 -2.762 1.00 88.19 94 LYS A C 1
ATOM 733 O O . LYS A 1 94 ? -11.772 26.288 -2.766 1.00 88.19 94 LYS A O 1
ATOM 738 N N . ASP A 1 95 ? -13.362 25.075 -1.735 1.00 91.25 95 ASP A N 1
ATOM 739 C CA . ASP A 1 95 ? -12.678 24.978 -0.436 1.00 91.25 95 ASP A CA 1
ATOM 740 C C . ASP A 1 95 ? -11.679 23.811 -0.367 1.00 91.25 95 ASP A C 1
ATOM 742 O O . ASP A 1 95 ? -11.117 23.535 0.687 1.00 91.25 95 ASP A O 1
ATOM 746 N N . ARG A 1 96 ? -11.475 23.105 -1.490 1.00 91.75 96 ARG A N 1
ATOM 747 C CA . ARG A 1 96 ? -10.558 21.964 -1.637 1.00 91.75 96 ARG A CA 1
ATOM 748 C C . ARG A 1 96 ? -10.617 20.967 -0.460 1.00 91.75 96 ARG A C 1
ATOM 750 O O . ARG A 1 96 ? -9.573 20.641 0.101 1.00 91.75 96 ARG A O 1
ATOM 757 N N . PRO A 1 97 ? -11.807 20.466 -0.076 1.00 93.94 97 PRO A N 1
ATOM 758 C CA . PRO A 1 97 ? -11.926 19.519 1.025 1.00 93.94 97 PRO A CA 1
ATOM 759 C C . PRO A 1 97 ? -11.248 18.189 0.677 1.00 93.94 97 PRO A C 1
ATOM 761 O O . PRO A 1 97 ? -11.187 17.806 -0.497 1.00 93.94 97 PRO A O 1
ATOM 764 N N . GLU A 1 98 ? -10.804 17.445 1.688 1.00 93.62 98 GLU A N 1
ATOM 765 C CA . GLU A 1 98 ? -10.483 16.026 1.514 1.00 93.62 98 GLU A CA 1
ATOM 766 C C . GLU A 1 98 ? -11.729 15.275 1.019 1.00 93.62 98 GLU A C 1
ATOM 768 O O . GLU A 1 98 ? -12.861 15.516 1.454 1.00 93.62 98 GLU A O 1
ATOM 773 N N . SER A 1 99 ? -11.535 14.377 0.056 1.00 95.50 99 SER A N 1
ATOM 774 C CA . SER A 1 99 ? -12.563 13.394 -0.284 1.00 95.50 99 SER A CA 1
ATOM 775 C C . SER A 1 99 ? -12.706 12.380 0.855 1.00 95.50 99 SER A C 1
ATOM 777 O O . SER A 1 99 ? -11.798 12.216 1.665 1.00 95.50 99 SER A O 1
ATOM 779 N N . ALA A 1 100 ? -13.850 11.706 0.949 1.00 95.75 100 ALA A N 1
ATOM 780 C CA . ALA A 1 100 ? -14.078 10.716 1.994 1.00 95.75 100 ALA A CA 1
ATOM 781 C C . ALA A 1 100 ? -15.000 9.598 1.509 1.00 95.75 100 ALA A C 1
ATOM 783 O O . ALA A 1 100 ? -15.876 9.826 0.671 1.00 95.75 100 ALA A O 1
ATOM 784 N N . ILE A 1 101 ? -14.809 8.408 2.072 1.00 96.88 101 ILE A N 1
ATOM 785 C CA . ILE A 1 101 ? -15.689 7.252 1.913 1.00 96.88 101 ILE A CA 1
ATOM 786 C C . ILE A 1 101 ? -16.268 6.922 3.283 1.00 96.88 101 ILE A C 1
ATOM 788 O O . ILE A 1 101 ? -15.529 6.722 4.243 1.00 96.88 101 ILE A O 1
ATOM 792 N N . GLU A 1 102 ? -17.592 6.879 3.375 1.00 97.88 102 GLU A N 1
ATOM 793 C CA . GLU A 1 102 ? -18.281 6.407 4.573 1.00 97.88 102 GLU A CA 1
ATOM 794 C C . GLU A 1 102 ? -18.266 4.880 4.606 1.00 97.88 102 GLU A C 1
ATOM 796 O O . GLU A 1 102 ? -18.518 4.225 3.591 1.00 97.88 102 GLU A O 1
ATOM 801 N N . PHE A 1 103 ? -17.986 4.318 5.778 1.00 98.38 103 PHE A N 1
ATOM 802 C CA . PHE A 1 103 ? -18.066 2.885 6.013 1.00 98.38 103 PHE A CA 1
ATOM 803 C C . PHE A 1 103 ? -18.762 2.586 7.334 1.00 98.38 103 PHE A C 1
ATOM 805 O O . PHE A 1 103 ? -18.803 3.403 8.259 1.00 98.38 103 PHE A O 1
ATOM 812 N N . LYS A 1 104 ? -19.323 1.382 7.404 1.00 98.69 104 LYS A N 1
ATOM 813 C CA . LYS A 1 104 ? -20.026 0.863 8.571 1.00 98.69 104 LYS A CA 1
ATOM 814 C C . LYS A 1 104 ? -19.413 -0.458 8.980 1.00 98.69 104 LYS A C 1
ATOM 816 O O . LYS A 1 104 ? -19.127 -1.299 8.131 1.00 98.69 104 LYS A O 1
ATOM 821 N N . VAL A 1 105 ? -19.262 -0.648 10.281 1.00 98.69 105 VAL A N 1
ATOM 822 C CA . VAL A 1 105 ? -18.839 -1.913 10.873 1.00 98.69 105 VAL A CA 1
ATOM 823 C C . VAL A 1 105 ? -19.965 -2.411 11.762 1.00 98.69 105 VAL A C 1
ATOM 825 O O . VAL A 1 105 ? -20.410 -1.700 12.658 1.00 98.69 105 VAL A O 1
ATOM 828 N N . PHE A 1 106 ? -20.442 -3.619 11.494 1.00 98.69 106 PHE A N 1
ATOM 829 C CA . PHE A 1 106 ? -21.463 -4.312 12.268 1.00 98.69 106 PHE A CA 1
ATOM 830 C C . PHE A 1 106 ? -20.774 -5.407 13.073 1.00 98.69 106 PHE A C 1
ATOM 832 O O . PHE A 1 106 ? -20.296 -6.388 12.507 1.00 98.69 106 PHE A O 1
ATOM 839 N N . ILE A 1 107 ? -20.685 -5.210 14.381 1.00 98.56 107 ILE A N 1
ATOM 840 C CA . ILE A 1 107 ? -20.006 -6.109 15.309 1.00 98.56 107 ILE A CA 1
ATOM 841 C C . ILE A 1 107 ? -20.987 -7.211 15.711 1.00 98.56 107 ILE A C 1
ATOM 843 O O . ILE A 1 107 ? -22.126 -6.928 16.084 1.00 98.56 107 ILE A O 1
ATOM 847 N N . ASP A 1 108 ? -20.565 -8.471 15.650 1.00 98.25 108 ASP A N 1
ATOM 848 C CA . ASP A 1 108 ? -21.373 -9.564 16.184 1.00 98.25 108 ASP A CA 1
ATOM 849 C C . ASP A 1 108 ? -21.402 -9.471 17.724 1.00 98.25 108 ASP A C 1
ATOM 851 O O . ASP A 1 108 ? -20.344 -9.328 18.347 1.00 98.25 108 ASP A O 1
ATOM 855 N N . PRO A 1 109 ? -22.582 -9.515 18.371 1.00 95.69 109 PRO A N 1
ATOM 856 C CA . PRO A 1 109 ? -22.694 -9.355 19.822 1.00 95.69 109 PRO A CA 1
ATOM 857 C C . PRO A 1 109 ? -22.078 -10.508 20.628 1.00 95.69 109 PRO A C 1
ATOM 859 O O . PRO A 1 109 ? -21.792 -10.329 21.810 1.00 95.69 109 PRO A O 1
ATOM 862 N N . VAL A 1 110 ? -21.892 -11.680 20.018 1.00 96.06 110 VAL A N 1
ATOM 863 C CA . VAL A 1 110 ? -21.438 -12.910 20.679 1.00 96.06 110 VAL A CA 1
ATOM 864 C C . VAL A 1 110 ? -20.041 -13.286 20.195 1.00 96.06 110 VAL A C 1
ATOM 866 O O . VAL A 1 110 ? -19.113 -13.418 20.991 1.00 96.06 110 VAL A O 1
ATOM 869 N N . ASN A 1 111 ? -19.870 -13.412 18.884 1.00 97.88 111 ASN A N 1
ATOM 870 C CA . ASN A 1 111 ? -18.646 -13.894 18.259 1.00 97.88 111 ASN A CA 1
ATOM 871 C C . ASN A 1 111 ? -17.632 -12.752 18.067 1.00 97.88 111 ASN A C 1
ATOM 873 O O . ASN A 1 111 ? -18.033 -11.595 17.899 1.00 97.88 111 ASN A O 1
ATOM 877 N N . PRO A 1 112 ? -16.317 -13.035 18.074 1.00 97.69 112 PRO A N 1
ATOM 878 C CA . PRO A 1 112 ? -15.280 -12.039 17.816 1.00 97.69 112 PRO A CA 1
ATOM 879 C C . PRO A 1 112 ? -15.136 -11.780 16.309 1.00 97.69 112 PRO A C 1
ATOM 881 O O . PRO A 1 112 ? -14.106 -12.065 15.705 1.00 97.69 112 PRO A O 1
ATOM 884 N N . VAL A 1 113 ? -16.213 -11.313 15.675 1.00 98.38 113 VAL A N 1
ATOM 885 C CA . VAL A 1 113 ? -16.271 -11.044 14.233 1.00 98.38 113 VAL A CA 1
ATOM 886 C C . VAL A 1 113 ? -17.017 -9.744 13.961 1.00 98.38 113 VAL A C 1
ATOM 888 O O . VAL A 1 113 ? -17.882 -9.329 14.739 1.00 98.38 113 VAL A O 1
ATOM 891 N N . ALA A 1 114 ? -16.716 -9.109 12.833 1.00 98.56 114 ALA A N 1
ATOM 892 C CA . ALA A 1 114 ? -17.455 -7.948 12.366 1.00 98.56 114 ALA A CA 1
ATOM 893 C C . ALA A 1 114 ? -17.643 -7.968 10.847 1.00 98.56 114 ALA A C 1
ATOM 895 O O . ALA A 1 114 ? -16.749 -8.363 10.101 1.00 98.56 114 ALA A O 1
ATOM 896 N N . LYS A 1 115 ? -18.806 -7.500 10.384 1.00 98.69 115 LYS A N 1
ATOM 897 C CA . LYS A 1 115 ? -19.065 -7.213 8.971 1.00 98.69 115 LYS A CA 1
ATOM 898 C C . LYS A 1 115 ? -18.713 -5.760 8.676 1.00 98.69 115 LYS A C 1
ATOM 900 O O . LYS A 1 115 ? -19.272 -4.864 9.301 1.00 98.69 115 LYS A O 1
ATOM 905 N N . ILE A 1 116 ? -17.859 -5.516 7.694 1.00 98.69 116 ILE A N 1
ATOM 906 C CA . ILE A 1 116 ? -17.534 -4.182 7.192 1.00 98.69 116 ILE A CA 1
ATOM 907 C C . ILE A 1 116 ? -18.291 -3.972 5.878 1.00 98.69 116 ILE A C 1
ATOM 909 O O . ILE A 1 116 ? -18.282 -4.844 5.010 1.00 98.69 116 ILE A O 1
ATOM 913 N N . SER A 1 117 ? -18.960 -2.826 5.744 1.00 98.50 117 SER A N 1
ATOM 914 C CA . SER A 1 117 ? -19.716 -2.421 4.554 1.00 98.50 117 SER A CA 1
ATOM 915 C C . SER A 1 117 ? -19.316 -1.006 4.144 1.00 98.50 117 SER A C 1
ATOM 917 O O . SER A 1 117 ? -19.391 -0.075 4.953 1.00 98.50 117 SER A O 1
ATOM 919 N N . PHE A 1 118 ? -18.864 -0.841 2.905 1.00 96.69 118 PHE A N 1
ATOM 920 C CA . PHE A 1 118 ? -18.530 0.457 2.324 1.00 96.69 118 PHE A CA 1
ATOM 921 C C . PHE A 1 118 ? -18.625 0.390 0.803 1.00 96.69 118 PHE A C 1
ATOM 923 O O . PHE A 1 118 ? -18.257 -0.617 0.210 1.00 96.69 118 PHE A O 1
ATOM 930 N N . GLN A 1 119 ? -19.075 1.470 0.160 1.00 94.69 119 GLN A N 1
ATOM 931 C CA . GLN A 1 119 ? -19.314 1.480 -1.291 1.00 94.69 119 GLN A CA 1
ATOM 932 C C . GLN A 1 119 ? -20.117 0.235 -1.735 1.00 94.69 119 GLN A C 1
ATOM 934 O O . GLN A 1 119 ? -21.219 0.021 -1.237 1.00 94.69 119 GLN A O 1
ATOM 939 N N . ASP A 1 120 ? -19.581 -0.563 -2.653 1.00 92.69 120 ASP A N 1
ATOM 940 C CA . ASP A 1 120 ? -20.114 -1.830 -3.162 1.00 92.69 120 ASP A CA 1
ATOM 941 C C . ASP A 1 120 ? -19.486 -3.072 -2.496 1.00 92.69 120 ASP A C 1
ATOM 943 O O . ASP A 1 120 ? -19.734 -4.205 -2.911 1.00 92.69 120 ASP A O 1
ATOM 947 N N . HIS A 1 121 ? -18.693 -2.880 -1.441 1.00 96.31 121 HIS A N 1
ATOM 948 C CA . HIS A 1 121 ? -18.025 -3.943 -0.704 1.00 96.31 121 HIS A CA 1
ATOM 949 C C . HIS A 1 121 ? -18.752 -4.295 0.597 1.00 96.31 121 HIS A C 1
ATOM 951 O O . HIS A 1 121 ? -18.989 -3.437 1.446 1.00 96.31 121 HIS A O 1
ATOM 957 N N . GLU A 1 122 ? -18.993 -5.592 0.802 1.00 98.06 122 GLU A N 1
ATOM 958 C CA . GLU A 1 122 ? -19.304 -6.177 2.108 1.00 98.06 122 GLU A CA 1
ATOM 959 C C . GLU A 1 122 ? -18.424 -7.403 2.357 1.00 98.06 122 GLU A C 1
ATOM 961 O O . GLU A 1 122 ? -18.281 -8.264 1.489 1.00 98.06 122 GLU A O 1
ATOM 966 N N . PHE A 1 123 ? -17.819 -7.491 3.539 1.00 98.44 123 PHE A N 1
ATOM 967 C CA . PHE A 1 123 ? -17.013 -8.642 3.948 1.00 98.44 123 PHE A CA 1
ATOM 968 C C . PHE A 1 123 ? -16.997 -8.774 5.467 1.00 98.44 123 PHE A C 1
ATOM 970 O O . PHE A 1 123 ? -17.287 -7.822 6.191 1.00 98.44 123 PHE A O 1
ATOM 977 N N . ILE A 1 124 ? -16.676 -9.971 5.944 1.00 98.50 124 ILE A N 1
ATOM 978 C CA . ILE A 1 124 ? -16.566 -10.286 7.367 1.00 98.50 124 ILE A CA 1
ATOM 979 C C . ILE A 1 124 ? -15.090 -10.491 7.687 1.00 98.50 124 ILE A C 1
ATOM 981 O O . ILE A 1 124 ? -14.379 -11.094 6.887 1.00 98.50 124 ILE A O 1
ATOM 985 N N . LEU A 1 125 ? -14.661 -9.990 8.840 1.00 98.62 125 LEU A N 1
ATOM 986 C CA . LEU A 1 125 ? -13.371 -10.305 9.443 1.00 98.62 125 LEU A CA 1
ATOM 987 C C . LEU A 1 125 ? -13.594 -10.887 10.832 1.00 98.62 125 LEU A C 1
ATOM 989 O O . LEU A 1 125 ? -14.484 -10.441 11.566 1.00 98.62 125 LEU A O 1
ATOM 993 N N . LYS A 1 126 ? -12.773 -11.865 11.192 1.00 98.69 126 LYS A N 1
ATOM 994 C CA . LYS A 1 126 ? -12.551 -12.274 12.574 1.00 98.69 126 LYS A CA 1
ATOM 995 C C . LYS A 1 126 ? -11.569 -11.316 13.235 1.00 98.69 126 LYS A C 1
ATOM 997 O O . LYS A 1 126 ? -10.774 -10.656 12.572 1.00 98.69 126 LYS A O 1
ATOM 1002 N N . GLU A 1 127 ? -11.650 -11.220 14.552 1.00 98.50 127 GLU A N 1
ATOM 1003 C CA . GLU A 1 127 ? -10.593 -10.591 15.334 1.00 98.50 127 GLU A CA 1
ATOM 1004 C C . GLU A 1 127 ? -9.247 -11.266 15.024 1.00 98.50 127 GLU A C 1
ATOM 1006 O O . GLU A 1 127 ? -9.175 -12.495 14.962 1.00 98.50 127 GLU A O 1
ATOM 1011 N N . GLY A 1 128 ? -8.214 -10.464 14.773 1.00 98.12 128 GLY A N 1
ATOM 1012 C CA . GLY A 1 128 ? -6.906 -10.931 14.326 1.00 98.12 128 GLY A CA 1
ATOM 1013 C C . GLY A 1 128 ? -6.809 -11.249 12.830 1.00 98.12 128 GLY A C 1
ATOM 1014 O O . GLY A 1 128 ? -5.848 -11.886 12.422 1.00 98.12 128 GLY A O 1
ATOM 1015 N N . GLU A 1 129 ? -7.780 -10.853 11.997 1.00 98.38 129 GLU A N 1
ATOM 1016 C CA . GLU A 1 129 ? -7.785 -11.189 10.564 1.00 98.38 129 GLU A CA 1
ATOM 1017 C C . GLU A 1 129 ? -7.535 -9.974 9.658 1.00 98.38 129 GLU A C 1
ATOM 1019 O O . GLU A 1 129 ? -8.205 -8.937 9.761 1.00 98.38 129 GLU A O 1
ATOM 1024 N N . TRP A 1 130 ? -6.603 -10.136 8.712 1.00 98.19 130 TRP A N 1
ATOM 1025 C CA . TRP A 1 130 ? -6.402 -9.226 7.584 1.00 98.19 130 TRP A CA 1
ATOM 1026 C C . TRP A 1 130 ? -7.381 -9.523 6.449 1.00 98.19 130 TRP A C 1
ATOM 1028 O O . TRP A 1 130 ? -7.590 -10.665 6.043 1.00 98.19 130 TRP A O 1
ATOM 1038 N N . SER A 1 131 ? -7.939 -8.477 5.851 1.00 98.12 131 SER A N 1
ATOM 1039 C CA . SER A 1 131 ? -8.715 -8.604 4.626 1.00 98.12 131 SER A CA 1
ATOM 1040 C C . SER A 1 131 ? -7.812 -8.792 3.408 1.00 98.12 131 SER A C 1
ATOM 1042 O O . SER A 1 131 ? -6.710 -8.252 3.334 1.00 98.12 131 SER A O 1
ATOM 1044 N N . SER A 1 132 ? -8.354 -9.402 2.352 1.00 96.25 132 SER A N 1
ATOM 1045 C CA . SER A 1 132 ? -7.825 -9.196 0.998 1.00 96.25 132 SER A CA 1
ATOM 1046 C C . SER A 1 132 ? -7.833 -7.705 0.625 1.00 96.25 132 SER A C 1
ATOM 1048 O O . SER A 1 132 ? -8.587 -6.920 1.215 1.00 96.25 132 SER A O 1
ATOM 1050 N N . TRP A 1 133 ? -7.091 -7.325 -0.418 1.00 97.62 133 TRP A N 1
ATOM 1051 C CA . TRP A 1 133 ? -7.192 -5.990 -1.008 1.00 97.62 133 TRP A CA 1
ATOM 1052 C C . TRP A 1 133 ? -8.640 -5.614 -1.325 1.00 97.62 133 TRP A C 1
ATOM 1054 O O . TRP A 1 133 ? -9.387 -6.407 -1.911 1.00 97.62 133 TRP A O 1
ATOM 1064 N N . LYS A 1 134 ? -9.021 -4.389 -0.960 1.00 97.88 134 LYS A N 1
ATOM 1065 C CA . LYS A 1 134 ? -10.286 -3.767 -1.346 1.00 97.88 134 LYS A CA 1
ATOM 1066 C C . LYS A 1 134 ? -10.007 -2.576 -2.245 1.00 97.88 134 LYS A C 1
ATOM 1068 O O . LYS A 1 134 ? -9.122 -1.775 -1.948 1.00 97.88 134 LYS A O 1
ATOM 1073 N N . LYS A 1 135 ? -10.753 -2.471 -3.343 1.00 97.50 135 LYS A N 1
ATOM 1074 C CA . LYS A 1 135 ? -10.674 -1.321 -4.242 1.00 97.50 135 LYS A CA 1
ATOM 1075 C C . LYS A 1 135 ? -11.531 -0.202 -3.682 1.00 97.50 135 LYS A C 1
ATOM 1077 O O . LYS A 1 135 ? -12.610 -0.445 -3.159 1.00 97.50 135 LYS A O 1
ATOM 1082 N N . ILE A 1 136 ? -11.032 1.023 -3.765 1.00 96.06 136 ILE A N 1
ATOM 1083 C CA . ILE A 1 136 ? -11.740 2.192 -3.261 1.00 96.06 136 ILE A CA 1
ATOM 1084 C C . ILE A 1 136 ? -11.732 3.308 -4.295 1.00 96.06 136 ILE A C 1
ATOM 1086 O O . ILE A 1 136 ? -10.733 3.553 -4.979 1.00 96.06 136 ILE A O 1
ATOM 1090 N N . HIS A 1 137 ? -12.865 3.996 -4.405 1.00 95.44 137 HIS A N 1
ATOM 1091 C CA . HIS A 1 137 ? -13.086 5.007 -5.436 1.00 95.44 137 HIS A CA 1
ATOM 1092 C C . HIS A 1 137 ? -13.468 6.351 -4.811 1.00 95.44 137 HIS A C 1
ATOM 1094 O O . HIS A 1 137 ? -14.615 6.560 -4.416 1.00 95.44 137 HIS A O 1
ATOM 1100 N N . PHE A 1 138 ? -12.532 7.298 -4.755 1.00 95.75 138 PHE A N 1
ATOM 1101 C CA . PHE A 1 138 ? -12.811 8.648 -4.266 1.00 95.75 138 PHE A CA 1
ATOM 1102 C C . PHE A 1 138 ? -13.391 9.507 -5.383 1.00 95.75 138 PHE A C 1
ATOM 1104 O O . PHE A 1 138 ? -12.693 9.886 -6.327 1.00 95.75 138 PHE A O 1
ATOM 1111 N N . ARG A 1 139 ? -14.683 9.827 -5.287 1.00 93.50 139 ARG A N 1
ATOM 1112 C CA . ARG A 1 139 ? -15.368 10.684 -6.258 1.00 93.50 139 ARG A CA 1
ATOM 1113 C C . ARG A 1 139 ? -14.908 12.135 -6.105 1.00 93.50 139 ARG A C 1
ATOM 1115 O O . ARG A 1 139 ? -15.182 12.769 -5.087 1.00 93.50 139 ARG A O 1
ATOM 1122 N N . MET A 1 140 ? -14.267 12.675 -7.140 1.00 92.81 140 MET A N 1
ATOM 1123 C CA . MET A 1 140 ? -13.824 14.073 -7.163 1.00 92.81 140 MET A CA 1
ATOM 1124 C C . MET A 1 140 ? -14.895 14.966 -7.790 1.00 92.81 140 MET A C 1
ATOM 1126 O O . MET A 1 140 ? -15.329 15.953 -7.199 1.00 92.81 140 MET A O 1
ATOM 1130 N N . ILE A 1 141 ? -15.405 14.554 -8.945 1.00 91.12 141 ILE A N 1
ATOM 1131 C CA . ILE A 1 141 ? -16.532 15.170 -9.654 1.00 91.12 141 ILE A CA 1
ATOM 1132 C C . ILE A 1 141 ? -17.412 14.055 -10.245 1.00 91.12 141 ILE A C 1
ATOM 1134 O O . ILE A 1 141 ? -17.017 12.888 -10.200 1.00 91.12 141 ILE A O 1
ATOM 1138 N N . PRO A 1 142 ? -18.610 14.339 -10.792 1.00 87.19 142 PRO A N 1
ATOM 1139 C CA . PRO A 1 142 ? -19.479 13.294 -11.332 1.00 87.19 142 PRO A CA 1
ATOM 1140 C C . PRO A 1 142 ? -18.844 12.370 -12.377 1.00 87.19 142 PRO A C 1
ATOM 1142 O O . PRO A 1 142 ? -19.242 11.214 -12.445 1.00 87.19 142 PRO A O 1
ATOM 1145 N N . THR A 1 143 ? -17.857 12.854 -13.134 1.00 88.38 143 THR A N 1
ATOM 1146 C CA . THR A 1 143 ? -17.196 12.133 -14.232 1.00 88.38 143 THR A CA 1
ATOM 1147 C C . THR A 1 143 ? -15.790 11.624 -13.902 1.00 88.38 143 THR A C 1
ATOM 1149 O O . THR A 1 143 ? -15.195 10.943 -14.732 1.00 88.38 143 THR A O 1
ATOM 1152 N N . GLN A 1 144 ? -15.235 11.942 -12.724 1.00 89.19 144 GLN A N 1
ATOM 1153 C CA . GLN A 1 144 ? -13.850 11.607 -12.380 1.00 89.19 144 GLN A CA 1
ATOM 1154 C C . GLN A 1 144 ? -13.716 11.132 -10.933 1.00 89.19 144 GLN A C 1
ATOM 1156 O O . GLN A 1 144 ? -14.199 11.771 -9.990 1.00 89.19 144 GLN A O 1
ATOM 1161 N N . SER A 1 145 ? -12.991 10.029 -10.767 1.00 92.81 145 SER A N 1
ATOM 1162 C CA . SER A 1 145 ? -12.605 9.457 -9.482 1.00 92.81 145 SER A CA 1
ATOM 1163 C C . SER A 1 145 ? -11.102 9.206 -9.422 1.00 92.81 145 SER A C 1
ATOM 1165 O O . SER A 1 145 ? -10.439 9.041 -10.447 1.00 92.81 145 SER A O 1
ATOM 1167 N N . VAL A 1 146 ? -10.575 9.156 -8.202 1.00 95.00 146 VAL A N 1
ATOM 1168 C CA . VAL A 1 146 ? -9.226 8.664 -7.919 1.00 95.00 146 VAL A CA 1
ATOM 1169 C C . VAL A 1 146 ? -9.363 7.277 -7.295 1.00 95.00 146 VAL A C 1
ATOM 1171 O O . VAL A 1 146 ? -10.120 7.105 -6.339 1.00 95.00 146 VAL A O 1
ATOM 1174 N N . ASN A 1 147 ? -8.680 6.288 -7.873 1.00 95.69 147 ASN A N 1
ATOM 1175 C CA . ASN A 1 147 ? -8.796 4.879 -7.492 1.00 95.69 147 ASN A CA 1
ATOM 1176 C C . ASN A 1 147 ? -7.588 4.455 -6.659 1.00 95.69 147 ASN A C 1
ATOM 1178 O O . ASN A 1 147 ? -6.444 4.713 -7.043 1.00 95.69 147 ASN A O 1
ATOM 1182 N N . GLY A 1 148 ? -7.858 3.800 -5.539 1.00 97.06 148 GLY A N 1
ATOM 1183 C CA . GLY A 1 148 ? -6.844 3.235 -4.665 1.00 97.06 148 GLY A CA 1
ATOM 1184 C C . GLY A 1 148 ? -7.215 1.840 -4.207 1.00 97.06 148 GLY A C 1
ATOM 1185 O O . GLY A 1 148 ? -8.298 1.336 -4.512 1.00 97.06 148 GLY A O 1
ATOM 1186 N N . ILE A 1 149 ? -6.313 1.239 -3.444 1.00 97.81 149 ILE A N 1
ATOM 1187 C CA . ILE A 1 149 ? -6.538 -0.037 -2.773 1.00 97.81 149 ILE A CA 1
ATOM 1188 C C . ILE A 1 149 ? -6.061 0.040 -1.324 1.00 97.81 149 ILE A C 1
ATOM 1190 O O . ILE A 1 149 ? -5.071 0.707 -1.020 1.00 97.81 149 ILE A O 1
ATOM 1194 N N . CYS A 1 150 ? -6.761 -0.634 -0.422 1.00 97.69 150 CYS A N 1
ATOM 1195 C CA . CYS A 1 150 ? -6.363 -0.755 0.978 1.00 97.69 150 CYS A CA 1
ATOM 1196 C C . CYS A 1 150 ? -6.714 -2.138 1.535 1.00 97.69 150 CYS A C 1
ATOM 1198 O O . CYS A 1 150 ? -7.509 -2.882 0.952 1.00 97.69 150 CYS A O 1
ATOM 1200 N N . MET A 1 151 ? -6.100 -2.475 2.664 1.00 97.94 151 MET A N 1
ATOM 1201 C CA . MET A 1 151 ? -6.416 -3.644 3.476 1.00 97.94 151 MET A CA 1
ATOM 1202 C C . MET A 1 151 ? -6.983 -3.196 4.818 1.00 97.94 151 MET A C 1
ATOM 1204 O O . MET A 1 151 ? -6.612 -2.145 5.340 1.00 97.94 151 MET A O 1
ATOM 1208 N N . PHE A 1 152 ? -7.877 -4.006 5.368 1.00 98.56 152 PHE A N 1
ATOM 1209 C CA . PHE A 1 152 ? -8.454 -3.837 6.693 1.00 98.56 152 PHE A CA 1
ATOM 1210 C C . PHE A 1 152 ? -7.893 -4.920 7.603 1.00 98.56 152 PHE A C 1
ATOM 1212 O O . PHE A 1 152 ? -7.704 -6.048 7.161 1.00 98.56 152 PHE A O 1
ATOM 1219 N N . TYR A 1 153 ? -7.681 -4.593 8.867 1.00 98.69 153 TYR A N 1
ATOM 1220 C CA . TYR A 1 153 ? -7.256 -5.543 9.880 1.00 98.69 153 TYR A CA 1
ATOM 1221 C C . TYR A 1 153 ? -8.065 -5.322 11.154 1.00 98.69 153 TYR A C 1
ATOM 1223 O O . TYR A 1 153 ? -8.002 -4.253 11.777 1.00 98.69 153 TYR A O 1
ATOM 1231 N N . LEU A 1 154 ? -8.894 -6.308 11.500 1.00 98.69 154 LEU A N 1
ATOM 1232 C CA . LEU A 1 154 ? -9.762 -6.233 12.670 1.00 98.69 154 LEU A CA 1
ATOM 1233 C C . LEU A 1 154 ? -8.974 -6.668 13.901 1.00 98.69 154 LEU A C 1
ATOM 1235 O O . LEU A 1 154 ? -8.960 -7.840 14.251 1.00 98.69 154 LEU A O 1
ATOM 1239 N N . LYS A 1 155 ? -8.332 -5.711 14.568 1.00 98.06 155 LYS A N 1
ATOM 1240 C CA . LYS A 1 155 ? -7.485 -5.999 15.731 1.00 98.06 155 LYS A CA 1
ATOM 1241 C C . LYS A 1 155 ? -8.279 -6.509 16.925 1.00 98.06 155 LYS A C 1
ATOM 1243 O O . LYS A 1 155 ? -7.828 -7.395 17.632 1.00 98.06 155 LYS A O 1
ATOM 1248 N N . GLN A 1 156 ? -9.416 -5.872 17.202 1.00 97.94 156 GLN A N 1
ATOM 1249 C CA . GLN A 1 156 ? -10.192 -6.146 18.407 1.00 97.94 156 GLN A CA 1
ATOM 1250 C C . GLN A 1 156 ? -11.645 -5.708 18.229 1.00 97.94 156 GLN A C 1
ATOM 1252 O O . GLN A 1 156 ? -11.906 -4.587 17.786 1.00 97.94 156 GLN A O 1
ATOM 1257 N N . VAL A 1 157 ? -12.608 -6.543 18.620 1.00 97.50 157 VAL A N 1
ATOM 1258 C CA . VAL A 1 157 ? -14.021 -6.135 18.694 1.00 97.50 157 VAL A CA 1
ATOM 1259 C C . VAL A 1 157 ? -14.429 -5.680 20.094 1.00 97.50 157 VAL A C 1
ATOM 1261 O O . VAL A 1 157 ? -15.287 -4.805 20.214 1.00 97.50 157 VAL A O 1
ATOM 1264 N N . ARG A 1 158 ? -13.849 -6.272 21.151 1.00 95.38 158 ARG A N 1
ATOM 1265 C CA . ARG A 1 158 ? -14.192 -6.043 22.569 1.00 95.38 158 ARG A CA 1
ATOM 1266 C C . ARG A 1 158 ? -12.969 -6.279 23.476 1.00 95.38 158 ARG A C 1
ATOM 1268 O O . ARG A 1 158 ? -12.144 -7.115 23.135 1.00 95.38 158 ARG A O 1
ATOM 1275 N N . PRO A 1 159 ? -12.853 -5.609 24.643 1.00 94.12 159 PRO A N 1
ATOM 1276 C CA . PRO A 1 159 ? -13.781 -4.614 25.195 1.00 94.12 159 PRO A CA 1
ATOM 1277 C C . PRO A 1 159 ? -13.709 -3.256 24.485 1.00 94.12 159 PRO A C 1
ATOM 1279 O O . PRO A 1 159 ? -14.708 -2.548 24.440 1.00 94.12 159 PRO A O 1
ATOM 1282 N N . ASN A 1 160 ? -12.564 -2.929 23.883 1.00 94.81 160 ASN A N 1
ATOM 1283 C CA . ASN A 1 160 ? -12.403 -1.755 23.026 1.00 94.81 160 ASN A CA 1
ATOM 1284 C C . ASN A 1 160 ? -12.458 -2.177 21.557 1.00 94.81 160 ASN A C 1
ATOM 1286 O O . ASN A 1 160 ? -11.813 -3.151 21.176 1.00 94.81 160 ASN A O 1
ATOM 1290 N N . PHE A 1 161 ? -13.196 -1.450 20.729 1.00 97.75 161 PHE A N 1
ATOM 1291 C CA . PHE A 1 161 ? -13.158 -1.680 19.291 1.00 97.75 161 PHE A CA 1
ATOM 1292 C C . PHE A 1 161 ? -11.857 -1.110 18.725 1.00 97.75 161 PHE A C 1
ATOM 1294 O O . PHE A 1 161 ? -11.496 0.014 19.070 1.00 97.75 161 PHE A O 1
ATOM 1301 N N . LYS A 1 162 ? -11.167 -1.875 17.875 1.00 98.06 162 LYS A N 1
ATOM 1302 C CA . LYS A 1 162 ? -9.904 -1.509 17.226 1.00 98.06 162 LYS A CA 1
ATOM 1303 C C . LYS A 1 162 ? -9.892 -2.043 15.796 1.00 98.06 162 LYS A C 1
ATOM 1305 O O . LYS A 1 162 ? -9.900 -3.254 15.577 1.00 98.06 162 LYS A O 1
ATOM 1310 N N . LEU A 1 163 ? -9.836 -1.140 14.824 1.00 98.56 163 LEU A N 1
ATOM 1311 C CA . LEU A 1 163 ? -9.753 -1.464 13.402 1.00 98.56 163 LEU A CA 1
ATOM 1312 C C . LEU A 1 163 ? -8.616 -0.672 12.765 1.00 98.56 163 LEU A C 1
ATOM 1314 O O . LEU A 1 163 ? -8.593 0.555 12.833 1.00 98.56 163 LEU A O 1
ATOM 1318 N N . TYR A 1 164 ? -7.700 -1.376 12.114 1.00 98.44 164 TYR A N 1
ATOM 1319 C CA . TYR A 1 164 ? -6.646 -0.779 11.308 1.00 98.44 164 TYR A CA 1
ATOM 1320 C C . TYR A 1 164 ? -7.034 -0.827 9.827 1.00 98.44 164 TYR A C 1
ATOM 1322 O O . TYR A 1 164 ? -7.578 -1.821 9.343 1.00 98.44 164 TYR A O 1
ATOM 1330 N N . ILE A 1 165 ? -6.748 0.249 9.099 1.00 98.19 165 ILE A N 1
ATOM 1331 C CA . ILE A 1 165 ? -6.807 0.302 7.639 1.00 98.19 165 ILE A CA 1
ATOM 1332 C C . ILE A 1 165 ? -5.433 0.739 7.138 1.00 98.19 165 ILE A C 1
ATOM 1334 O O . ILE A 1 165 ? -4.920 1.784 7.552 1.00 98.19 165 ILE A O 1
ATOM 1338 N N . SER A 1 166 ? -4.862 -0.045 6.222 1.00 97.56 166 SER A N 1
ATOM 1339 C CA . SER A 1 166 ? -3.555 0.231 5.628 1.00 97.56 166 SER A CA 1
ATOM 1340 C C . SER A 1 166 ? -3.526 1.589 4.923 1.00 97.56 166 SER A C 1
ATOM 1342 O O . SER A 1 166 ? -4.576 2.096 4.503 1.00 97.56 166 SER A O 1
ATOM 1344 N N . PRO A 1 167 ? -2.332 2.150 4.661 1.00 96.38 167 PRO A N 1
ATOM 1345 C CA . PRO A 1 167 ? -2.211 3.244 3.716 1.00 96.38 167 PRO A CA 1
ATOM 1346 C C . PRO A 1 167 ? -2.878 2.908 2.384 1.00 96.38 167 PRO A C 1
ATOM 1348 O O . PRO A 1 167 ? -2.817 1.769 1.898 1.00 96.38 167 PRO A O 1
ATOM 1351 N N . ILE A 1 168 ? -3.511 3.913 1.783 1.00 96.88 168 ILE A N 1
ATOM 1352 C CA . ILE A 1 168 ? -4.223 3.734 0.523 1.00 96.88 168 ILE A CA 1
ATOM 1353 C C . ILE A 1 168 ? -3.204 3.718 -0.612 1.00 96.88 168 ILE A C 1
ATOM 1355 O O . ILE A 1 168 ? -2.688 4.750 -1.042 1.00 96.88 168 ILE A O 1
ATOM 1359 N N . ASN A 1 169 ? -2.930 2.525 -1.116 1.00 97.00 169 ASN A N 1
ATOM 1360 C CA . ASN A 1 169 ? -2.053 2.310 -2.251 1.00 97.00 169 ASN A CA 1
ATOM 1361 C C . ASN A 1 169 ? -2.733 2.795 -3.541 1.00 97.00 169 ASN A C 1
ATOM 1363 O O . ASN A 1 169 ? -3.957 2.909 -3.629 1.00 97.00 169 ASN A O 1
ATOM 1367 N N . ILE A 1 170 ? -1.925 3.092 -4.554 1.00 96.94 170 ILE A N 1
ATOM 1368 C CA . ILE A 1 170 ? -2.410 3.406 -5.899 1.00 96.94 170 ILE A CA 1
ATOM 1369 C C . ILE A 1 170 ? -2.998 2.113 -6.475 1.00 96.94 170 ILE A C 1
ATOM 1371 O O . ILE A 1 170 ? -2.366 1.070 -6.371 1.00 96.94 170 ILE A O 1
AT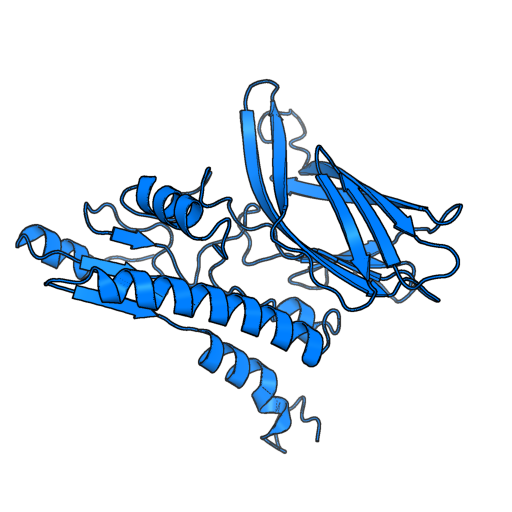OM 1375 N N . ASP A 1 171 ? -4.182 2.156 -7.089 1.00 97.44 171 ASP A N 1
ATOM 1376 C CA . ASP A 1 171 ? -4.724 0.980 -7.787 1.00 97.44 171 ASP A CA 1
ATOM 1377 C C . ASP A 1 171 ? -3.846 0.664 -9.014 1.00 97.44 171 ASP A C 1
ATOM 1379 O O . ASP A 1 171 ? -3.807 1.484 -9.937 1.00 97.44 171 ASP A O 1
ATOM 1383 N N . PRO A 1 172 ? -3.136 -0.480 -9.074 1.00 97.06 172 PRO A N 1
ATOM 1384 C CA . PRO A 1 172 ? -2.231 -0.765 -10.184 1.00 97.06 172 PRO A CA 1
ATOM 1385 C C . PRO A 1 172 ? -2.948 -0.996 -11.522 1.00 97.06 172 PRO A C 1
ATOM 1387 O O . PRO A 1 172 ? -2.340 -0.773 -12.573 1.00 97.06 172 PRO A O 1
ATOM 1390 N N . GLY A 1 173 ? -4.234 -1.360 -11.482 1.00 96.44 173 GLY A N 1
ATOM 1391 C CA . GLY A 1 173 ? -5.108 -1.522 -12.645 1.00 96.44 173 GLY A CA 1
ATOM 1392 C C . GLY A 1 173 ? -5.688 -0.232 -13.201 1.00 96.44 173 GLY A C 1
ATOM 1393 O O . GLY A 1 173 ? -6.151 -0.176 -14.339 1.00 96.44 173 GLY A O 1
ATOM 1394 N N . ARG A 1 174 ? -5.718 0.820 -12.379 1.00 95.06 174 ARG A N 1
ATOM 1395 C CA . ARG A 1 174 ? -6.252 2.144 -12.732 1.00 95.06 174 ARG A CA 1
ATOM 1396 C C . ARG A 1 174 ? -5.384 3.245 -12.137 1.00 95.06 174 ARG A C 1
ATOM 1398 O O . ARG A 1 174 ? -5.891 4.182 -11.513 1.00 95.06 174 ARG A O 1
ATOM 1405 N N . ALA A 1 175 ? -4.074 3.113 -12.334 1.00 93.38 175 ALA A N 1
ATOM 1406 C CA . ALA A 1 175 ? -3.084 3.942 -11.668 1.00 93.38 175 ALA A CA 1
ATOM 1407 C C . ALA A 1 175 ? -3.260 5.421 -12.034 1.00 93.38 175 ALA A C 1
ATOM 1409 O O . ALA A 1 175 ? -3.133 5.823 -13.193 1.00 93.38 175 ALA A O 1
ATOM 1410 N N . VAL A 1 176 ? -3.552 6.239 -11.020 1.00 90.44 176 VAL A N 1
ATOM 1411 C CA . VAL A 1 176 ? -3.686 7.699 -11.162 1.00 90.44 176 VAL A CA 1
ATOM 1412 C C . VAL A 1 176 ? -2.330 8.404 -11.266 1.00 90.44 176 VAL A C 1
ATOM 1414 O O . VAL A 1 176 ? -2.237 9.511 -11.792 1.00 90.44 176 VAL A O 1
ATOM 1417 N N . LEU A 1 177 ? -1.270 7.740 -10.805 1.00 92.06 177 LEU A N 1
ATOM 1418 C CA . LEU A 1 177 ? 0.112 8.201 -10.860 1.00 92.06 177 LEU A CA 1
ATOM 1419 C C . LEU A 1 177 ? 0.959 7.215 -11.682 1.00 92.06 177 LEU A C 1
ATOM 1421 O O . LEU A 1 177 ? 0.656 6.020 -11.702 1.00 92.06 177 LEU A O 1
ATOM 1425 N N . PRO A 1 178 ? 2.020 7.681 -12.366 1.00 93.06 178 PRO A N 1
ATOM 1426 C CA . PRO A 1 178 ? 2.866 6.819 -13.182 1.00 93.06 178 PRO A CA 1
ATOM 1427 C C . PRO A 1 178 ? 3.727 5.922 -12.287 1.00 93.06 178 PRO A C 1
ATOM 1429 O O . PRO A 1 178 ? 4.770 6.338 -11.788 1.00 93.06 178 PRO A O 1
ATOM 1432 N N . ILE A 1 179 ? 3.283 4.682 -12.092 1.00 96.44 179 ILE A N 1
ATOM 1433 C CA . ILE A 1 179 ? 4.009 3.666 -11.317 1.00 96.44 179 ILE A CA 1
ATOM 1434 C C . ILE A 1 179 ? 4.719 2.638 -12.199 1.00 96.44 179 ILE A C 1
ATOM 1436 O O . ILE A 1 179 ? 5.489 1.832 -11.690 1.00 96.44 179 ILE A O 1
ATOM 1440 N N . SER A 1 180 ? 4.475 2.634 -13.511 1.00 97.69 180 SER A N 1
ATOM 1441 C CA . SER A 1 180 ? 5.033 1.633 -14.419 1.00 97.69 180 SER A CA 1
ATOM 1442 C C . SER A 1 180 ? 5.324 2.182 -15.818 1.00 97.69 180 SER A C 1
ATOM 1444 O O . SER A 1 180 ? 4.722 3.161 -16.268 1.00 97.69 180 SER A O 1
ATOM 1446 N N . THR A 1 181 ? 6.262 1.534 -16.509 1.00 97.06 181 THR A N 1
ATOM 1447 C CA . THR A 1 181 ? 6.476 1.660 -17.955 1.00 97.06 181 THR A CA 1
ATOM 1448 C C . THR A 1 181 ? 6.528 0.274 -18.596 1.00 97.06 181 THR A C 1
ATOM 1450 O O . THR A 1 181 ? 7.091 -0.636 -17.999 1.00 97.06 181 THR A O 1
ATOM 1453 N N . PRO A 1 182 ? 5.978 0.093 -19.803 1.00 96.69 182 PRO A N 1
ATOM 1454 C CA . PRO A 1 182 ? 4.871 0.884 -20.340 1.00 96.69 182 PRO A CA 1
ATOM 1455 C C . PRO A 1 182 ? 3.715 0.981 -19.327 1.00 96.69 182 PRO A C 1
ATOM 1457 O O . PRO A 1 182 ? 3.616 0.146 -18.434 1.00 96.69 182 PRO A O 1
ATOM 1460 N N . LYS A 1 183 ? 2.828 1.977 -19.457 1.00 93.38 183 LYS A N 1
ATOM 1461 C CA . LYS A 1 183 ? 1.726 2.194 -18.494 1.00 93.38 183 LYS A CA 1
ATOM 1462 C C . LYS A 1 183 ? 0.898 0.923 -18.230 1.00 93.38 183 LYS A C 1
ATOM 1464 O O . LYS A 1 183 ? 0.523 0.658 -17.095 1.00 93.38 183 LYS A O 1
ATOM 1469 N N . GLY A 1 184 ? 0.650 0.126 -19.271 1.00 96.50 184 GLY A N 1
ATOM 1470 C CA . GLY A 1 184 ? -0.117 -1.118 -19.165 1.00 96.50 184 GLY A CA 1
ATOM 1471 C C . GLY A 1 184 ? 0.586 -2.243 -18.399 1.00 96.50 184 GLY A C 1
ATOM 1472 O O . GLY A 1 184 ? -0.033 -3.267 -18.146 1.00 96.50 184 GLY A O 1
ATOM 1473 N N . TYR A 1 185 ? 1.856 -2.091 -18.011 1.00 97.75 185 TYR A N 1
ATOM 1474 C CA . TYR A 1 185 ? 2.588 -3.150 -17.319 1.00 97.75 185 TYR A CA 1
ATOM 1475 C C . TYR A 1 185 ? 2.055 -3.401 -15.899 1.00 97.75 185 TYR A C 1
ATOM 1477 O O . TYR A 1 185 ? 1.914 -4.552 -15.496 1.00 97.75 185 TYR A O 1
ATOM 1485 N N . SER A 1 186 ? 1.679 -2.358 -15.147 1.00 97.56 186 SER A N 1
ATOM 1486 C CA . SER A 1 186 ? 1.026 -2.563 -13.840 1.00 97.56 186 SER A CA 1
ATOM 1487 C C . SER A 1 186 ? -0.372 -3.172 -13.977 1.00 97.56 186 SER A C 1
ATOM 1489 O O . SER A 1 186 ? -0.753 -3.989 -13.144 1.00 97.56 186 SER A O 1
ATOM 1491 N N . GLU A 1 187 ? -1.101 -2.827 -15.042 1.00 97.69 187 GLU A N 1
ATOM 1492 C CA . GLU A 1 187 ? -2.419 -3.397 -15.353 1.00 97.69 187 GLU A CA 1
ATOM 1493 C C . GLU A 1 187 ? -2.305 -4.886 -15.730 1.00 97.69 187 GLU A C 1
ATOM 1495 O O . GLU A 1 187 ? -3.130 -5.702 -15.328 1.00 97.69 187 GLU A O 1
ATOM 1500 N N . GLU A 1 188 ? -1.251 -5.267 -16.461 1.00 98.00 188 GLU A N 1
ATOM 1501 C CA . GLU A 1 188 ? -0.942 -6.663 -16.787 1.00 98.00 188 GLU A CA 1
ATOM 1502 C C . GLU A 1 188 ? -0.700 -7.499 -15.522 1.00 98.00 188 GLU A C 1
ATOM 1504 O O . GLU A 1 188 ? -1.276 -8.580 -15.377 1.00 98.00 188 GLU A O 1
ATOM 1509 N N . LEU A 1 189 ? 0.131 -6.992 -14.604 1.00 97.88 189 LEU A N 1
ATOM 1510 C CA . LEU A 1 189 ? 0.419 -7.662 -13.336 1.00 97.88 189 LEU A CA 1
ATOM 1511 C C . LEU A 1 189 ? -0.845 -7.778 -12.481 1.00 97.88 189 LEU A C 1
ATOM 1513 O O . LEU A 1 189 ? -1.147 -8.861 -11.987 1.00 97.88 189 LEU A O 1
ATOM 1517 N N . GLU A 1 190 ? -1.632 -6.706 -12.366 1.00 97.88 190 GLU A N 1
ATOM 1518 C CA . GLU A 1 190 ? -2.878 -6.741 -11.599 1.00 97.88 190 GLU A CA 1
ATOM 1519 C C . GLU A 1 190 ? -3.889 -7.734 -12.187 1.00 97.88 190 GLU A C 1
ATOM 1521 O O . GLU A 1 190 ? -4.519 -8.493 -11.456 1.00 97.88 190 GLU A O 1
ATOM 1526 N N . LYS A 1 191 ? -4.002 -7.815 -13.515 1.00 98.00 191 LYS A N 1
ATOM 1527 C CA . LYS A 1 191 ? -4.873 -8.799 -14.168 1.00 98.00 191 LYS A CA 1
ATOM 1528 C C . LYS A 1 191 ? -4.486 -10.244 -13.834 1.00 98.00 191 LYS A C 1
ATOM 1530 O O . LYS A 1 191 ? -5.353 -11.118 -13.846 1.00 98.00 191 LYS A O 1
ATOM 1535 N N . ARG A 1 192 ? -3.202 -10.510 -13.583 1.00 97.56 192 ARG A N 1
ATOM 1536 C CA . ARG A 1 192 ? -2.692 -11.852 -13.276 1.00 97.56 192 ARG A CA 1
ATOM 1537 C C . ARG A 1 192 ? -2.764 -12.194 -11.789 1.00 97.56 192 ARG A C 1
ATOM 1539 O O . ARG A 1 192 ? -3.148 -13.311 -11.466 1.00 97.56 192 ARG A O 1
ATOM 1546 N N . PHE A 1 193 ? -2.384 -11.262 -10.921 1.00 97.25 193 PHE A N 1
ATOM 1547 C CA . PHE A 1 193 ? -2.191 -11.510 -9.486 1.00 97.25 193 PHE A CA 1
ATOM 1548 C C . PHE A 1 193 ? -3.277 -10.886 -8.602 1.00 97.25 193 PHE A C 1
ATOM 1550 O O . PHE A 1 193 ? -3.325 -11.135 -7.402 1.00 97.25 193 PHE A O 1
ATOM 1557 N N . GLY A 1 194 ? -4.170 -10.086 -9.184 1.00 97.62 194 GLY A N 1
ATOM 1558 C CA . GLY A 1 194 ? -5.038 -9.186 -8.436 1.00 97.62 194 GLY A CA 1
ATOM 1559 C C . GLY A 1 194 ? -4.304 -7.911 -7.997 1.00 97.62 194 GLY A C 1
ATOM 1560 O O . GLY A 1 194 ? -3.159 -7.669 -8.392 1.00 97.62 194 GLY A O 1
ATOM 1561 N N . PRO A 1 195 ? -4.969 -7.049 -7.207 1.00 97.19 195 PRO A N 1
ATOM 1562 C CA . PRO A 1 195 ? -4.337 -5.857 -6.656 1.00 97.19 195 PRO A CA 1
ATOM 1563 C C . PRO A 1 195 ? -3.105 -6.202 -5.817 1.00 97.19 195 PRO A C 1
ATOM 1565 O O . PRO A 1 195 ? -3.055 -7.272 -5.215 1.00 97.19 195 PRO A O 1
ATOM 1568 N N . PHE A 1 196 ? -2.135 -5.289 -5.774 1.00 97.06 196 PHE A N 1
ATOM 1569 C CA . PHE A 1 196 ? -0.824 -5.561 -5.195 1.00 97.06 196 PHE A CA 1
ATOM 1570 C C . PHE A 1 196 ? -0.171 -4.305 -4.604 1.00 97.06 196 PHE A C 1
ATOM 1572 O O . PHE A 1 196 ? -0.530 -3.184 -4.975 1.00 97.06 196 PHE A O 1
ATOM 1579 N N . PHE A 1 197 ? 0.817 -4.454 -3.720 1.00 95.88 197 PHE A N 1
ATOM 1580 C CA . PHE A 1 197 ? 1.488 -3.331 -3.062 1.00 95.88 197 PHE A CA 1
ATOM 1581 C C . PHE A 1 197 ? 2.186 -2.401 -4.071 1.00 95.88 197 PHE A C 1
ATOM 1583 O O . PHE A 1 197 ? 3.216 -2.724 -4.681 1.00 95.88 197 PHE A O 1
ATOM 1590 N N . THR A 1 198 ? 1.682 -1.172 -4.209 1.00 95.38 198 THR A N 1
ATOM 1591 C CA . THR A 1 198 ? 2.305 -0.141 -5.054 1.00 95.38 198 THR A CA 1
ATOM 1592 C C . THR A 1 198 ? 3.205 0.799 -4.265 1.00 95.38 198 THR A C 1
ATOM 1594 O O . THR A 1 198 ? 4.167 1.310 -4.837 1.00 95.38 198 THR A O 1
ATOM 1597 N N . LYS A 1 199 ? 2.926 1.011 -2.971 1.00 92.25 199 LYS A N 1
ATOM 1598 C CA . LYS A 1 199 ? 3.724 1.872 -2.089 1.00 92.25 199 LYS A CA 1
ATOM 1599 C C . LYS A 1 199 ? 5.172 1.389 -2.029 1.00 92.25 199 LYS A C 1
ATOM 1601 O O . LYS A 1 199 ? 5.455 0.193 -2.087 1.00 92.25 199 LYS A O 1
ATOM 1606 N N . GLY A 1 200 ? 6.105 2.336 -1.923 1.00 87.81 200 GLY A N 1
ATOM 1607 C CA . GLY A 1 200 ? 7.534 2.037 -2.000 1.00 87.81 200 GLY A CA 1
ATOM 1608 C C . GLY A 1 200 ? 8.068 1.143 -0.876 1.00 87.81 200 GLY A C 1
ATOM 1609 O O . GLY A 1 200 ? 8.924 0.304 -1.137 1.00 87.81 200 GLY A O 1
ATOM 1610 N N . LEU A 1 201 ? 7.556 1.311 0.344 1.00 88.12 201 LEU A N 1
ATOM 1611 C CA . LEU A 1 201 ? 7.779 0.401 1.472 1.00 88.12 201 LEU A CA 1
ATOM 1612 C C . LEU A 1 201 ? 6.424 -0.250 1.778 1.00 88.12 201 LEU A C 1
ATOM 1614 O O . LEU A 1 201 ? 5.526 0.495 2.168 1.00 88.12 201 LEU A O 1
ATOM 1618 N N . PRO A 1 202 ? 6.220 -1.546 1.499 1.00 86.44 202 PRO A N 1
ATOM 1619 C CA . PRO A 1 202 ? 4.897 -2.155 1.594 1.00 86.44 202 PRO A CA 1
ATOM 1620 C C . PRO A 1 202 ? 4.450 -2.383 3.042 1.00 86.44 202 PRO A C 1
ATOM 1622 O O . PRO A 1 202 ? 3.317 -2.028 3.360 1.00 86.44 202 PRO A O 1
ATOM 1625 N N . ALA A 1 203 ? 5.333 -2.901 3.903 1.00 90.19 203 ALA A N 1
ATOM 1626 C CA . ALA A 1 203 ? 5.048 -3.098 5.318 1.00 90.19 203 ALA A CA 1
ATOM 1627 C C . ALA A 1 203 ? 5.028 -1.759 6.069 1.00 90.19 203 ALA A C 1
ATOM 1629 O O . ALA A 1 203 ? 5.825 -0.850 5.801 1.00 90.19 203 ALA A O 1
ATOM 1630 N N . ASP A 1 204 ? 4.085 -1.621 6.993 1.00 92.75 204 ASP A N 1
ATOM 1631 C CA . ASP A 1 204 ? 3.819 -0.374 7.690 1.00 92.75 204 ASP A CA 1
ATOM 1632 C C . ASP A 1 204 ? 4.651 -0.243 8.964 1.00 92.75 204 ASP A C 1
ATOM 1634 O O . ASP A 1 204 ? 4.186 -0.443 10.086 1.00 92.75 204 ASP A O 1
ATOM 1638 N N . THR A 1 205 ? 5.914 0.131 8.779 1.00 92.62 205 THR A N 1
ATOM 1639 C CA . THR A 1 205 ? 6.842 0.342 9.894 1.00 92.62 205 THR A CA 1
ATOM 1640 C C . THR A 1 205 ? 6.374 1.455 10.827 1.00 92.62 205 THR A C 1
ATOM 1642 O O . THR A 1 205 ? 6.723 1.446 11.998 1.00 92.62 205 THR A O 1
ATOM 1645 N N . LYS A 1 206 ? 5.568 2.412 10.340 1.00 92.94 206 LYS A N 1
ATOM 1646 C CA . LYS A 1 206 ? 5.044 3.499 11.172 1.00 92.94 206 LYS A CA 1
ATOM 1647 C C . LYS A 1 206 ? 3.938 3.014 12.091 1.00 92.94 206 LYS A C 1
ATOM 1649 O O . LYS A 1 206 ? 3.831 3.523 13.201 1.00 92.94 206 LYS A O 1
ATOM 1654 N N . ALA A 1 207 ? 3.132 2.053 11.652 1.00 94.25 207 ALA A N 1
ATOM 1655 C CA . ALA A 1 207 ? 2.154 1.421 12.524 1.00 94.25 207 ALA A CA 1
ATOM 1656 C C . ALA A 1 207 ? 2.830 0.592 13.626 1.00 94.25 207 ALA A C 1
ATOM 1658 O O . ALA A 1 207 ? 2.355 0.620 14.757 1.00 94.25 207 ALA A O 1
ATOM 1659 N N . LEU A 1 208 ? 3.954 -0.063 13.314 1.00 93.69 208 LEU A N 1
ATOM 1660 C CA . LEU A 1 208 ? 4.778 -0.764 14.302 1.00 93.69 208 LEU A CA 1
ATOM 1661 C C . LEU A 1 208 ? 5.455 0.208 15.286 1.00 93.69 208 LEU A C 1
ATOM 1663 O O . LEU A 1 208 ? 5.294 0.063 16.489 1.00 93.69 208 LEU A O 1
ATOM 1667 N N . ASP A 1 209 ? 6.131 1.252 14.786 1.00 90.94 209 ASP A N 1
ATOM 1668 C CA . ASP A 1 209 ? 6.811 2.279 15.603 1.00 90.94 209 ASP A CA 1
ATOM 1669 C C . ASP A 1 209 ? 5.883 2.967 16.623 1.00 90.94 209 ASP A C 1
ATOM 1671 O O . ASP A 1 209 ? 6.351 3.530 17.610 1.00 90.94 209 ASP A O 1
ATOM 1675 N N . ASN A 1 210 ? 4.578 3.001 16.338 1.00 90.00 210 ASN A N 1
ATOM 1676 C CA . ASN A 1 210 ? 3.564 3.668 17.151 1.00 90.00 210 ASN A CA 1
ATOM 1677 C C . ASN A 1 210 ? 2.664 2.691 17.934 1.00 90.00 210 ASN A C 1
ATOM 1679 O O . ASN A 1 210 ? 1.585 3.093 18.376 1.00 90.00 210 ASN A O 1
ATOM 1683 N N . ASP A 1 211 ? 3.056 1.419 18.061 1.00 91.06 211 ASP A N 1
ATOM 1684 C CA . ASP A 1 211 ? 2.310 0.375 18.785 1.00 91.06 211 ASP A CA 1
ATOM 1685 C C . ASP A 1 211 ? 0.860 0.181 18.287 1.00 91.06 211 ASP A C 1
ATOM 1687 O O . ASP A 1 211 ? -0.043 -0.226 19.028 1.00 91.06 211 ASP A O 1
ATOM 1691 N N . VAL A 1 212 ? 0.599 0.514 17.018 1.00 94.19 212 VAL A N 1
ATOM 1692 C CA . VAL A 1 212 ? -0.703 0.295 16.371 1.00 94.19 212 VAL A CA 1
ATOM 1693 C C . VAL A 1 212 ? -0.779 -1.107 15.789 1.00 94.19 212 VAL A C 1
ATOM 1695 O O . VAL A 1 212 ? -1.846 -1.718 15.829 1.00 94.19 212 VAL A O 1
ATOM 1698 N N . LEU A 1 213 ? 0.325 -1.618 15.253 1.00 95.88 213 LEU A N 1
ATOM 1699 C CA . LEU A 1 213 ? 0.513 -3.039 14.983 1.00 95.88 213 LEU A CA 1
ATOM 1700 C C . LEU A 1 213 ? 1.548 -3.568 15.969 1.00 95.88 213 LEU A C 1
ATOM 1702 O O . LEU A 1 213 ? 2.556 -2.905 16.201 1.00 95.88 213 LEU A O 1
ATOM 1706 N N . ASP A 1 214 ? 1.289 -4.738 16.533 1.00 95.25 214 ASP A N 1
ATOM 1707 C CA . ASP A 1 214 ? 2.309 -5.504 17.230 1.00 95.25 214 ASP A CA 1
ATOM 1708 C C . ASP A 1 214 ? 3.221 -6.234 16.231 1.00 95.25 214 ASP A C 1
ATOM 1710 O O . ASP A 1 214 ? 3.035 -6.190 15.008 1.00 95.25 214 ASP A O 1
ATOM 1714 N N . ASP A 1 215 ? 4.229 -6.913 16.770 1.00 95.00 215 ASP A N 1
ATOM 1715 C CA . ASP A 1 215 ? 5.225 -7.640 15.994 1.00 95.00 215 ASP A CA 1
ATOM 1716 C C . ASP A 1 215 ? 4.621 -8.710 15.082 1.00 95.00 215 ASP A C 1
ATOM 1718 O O . ASP A 1 215 ? 5.014 -8.822 13.920 1.00 95.00 215 ASP A O 1
ATOM 1722 N N . GLY A 1 216 ? 3.673 -9.498 15.591 1.00 95.62 216 GLY A N 1
ATOM 1723 C CA . GLY A 1 216 ? 3.054 -10.587 14.841 1.00 95.62 216 GLY A CA 1
ATOM 1724 C C . GLY A 1 216 ? 2.182 -10.058 13.710 1.00 95.62 216 GLY A C 1
ATOM 1725 O O . GLY A 1 216 ? 2.253 -10.539 12.581 1.00 95.62 216 GLY A O 1
ATOM 1726 N N . GLU A 1 217 ? 1.416 -9.013 13.993 1.00 97.12 217 GLU A N 1
ATOM 1727 C CA . GLU A 1 217 ? 0.518 -8.378 13.033 1.00 97.12 217 GLU A CA 1
ATOM 1728 C C . GLU A 1 217 ? 1.286 -7.663 11.916 1.00 97.12 217 GLU A C 1
ATOM 1730 O O . GLU A 1 217 ? 0.895 -7.720 10.745 1.00 97.12 217 GLU A O 1
ATOM 1735 N N . PHE A 1 218 ? 2.400 -7.012 12.263 1.00 96.12 218 PHE A N 1
ATOM 1736 C CA . PHE A 1 218 ? 3.325 -6.433 11.294 1.00 96.12 218 PHE A CA 1
ATOM 1737 C C . PHE A 1 218 ? 3.987 -7.517 10.435 1.00 96.12 218 PHE A C 1
ATOM 1739 O O . PHE A 1 218 ? 4.048 -7.379 9.210 1.00 96.12 218 PHE A O 1
ATOM 1746 N N . LEU A 1 219 ? 4.466 -8.604 11.052 1.00 95.94 219 LEU A N 1
ATOM 1747 C CA . LEU A 1 219 ? 5.097 -9.714 10.334 1.00 95.94 219 LEU A CA 1
ATOM 1748 C C . LEU A 1 219 ? 4.128 -10.386 9.360 1.00 95.94 219 LEU A C 1
ATOM 1750 O O . LEU A 1 219 ? 4.538 -10.713 8.249 1.00 95.94 219 LEU A O 1
ATOM 1754 N N . GLU A 1 220 ? 2.848 -10.521 9.715 1.00 96.06 220 GLU A N 1
ATOM 1755 C CA . GLU A 1 220 ? 1.834 -11.057 8.803 1.00 96.06 220 GLU A CA 1
ATOM 1756 C C . GLU A 1 220 ? 1.650 -10.163 7.564 1.00 96.06 220 GLU A C 1
ATOM 1758 O O . GLU A 1 220 ? 1.583 -10.664 6.435 1.00 96.06 220 GLU A O 1
ATOM 1763 N N . GLN A 1 221 ? 1.636 -8.836 7.741 1.00 95.06 221 GLN A N 1
ATOM 1764 C CA . GLN A 1 221 ? 1.589 -7.895 6.619 1.00 95.06 221 GLN A CA 1
ATOM 1765 C C . GLN A 1 221 ? 2.856 -7.966 5.755 1.00 95.06 221 GLN A C 1
ATOM 1767 O O . GLN A 1 221 ? 2.767 -7.960 4.523 1.00 95.06 221 GLN A O 1
ATOM 1772 N N . ASP A 1 222 ? 4.037 -8.049 6.367 1.00 95.44 222 ASP A N 1
ATOM 1773 C CA . ASP A 1 222 ? 5.280 -8.186 5.610 1.00 95.44 222 ASP A CA 1
ATOM 1774 C C . ASP A 1 222 ? 5.362 -9.542 4.879 1.00 95.44 222 ASP A C 1
ATOM 1776 O O . ASP A 1 222 ? 5.833 -9.601 3.743 1.00 95.44 222 ASP A O 1
ATOM 1780 N N . ASP A 1 223 ? 4.832 -10.622 5.461 1.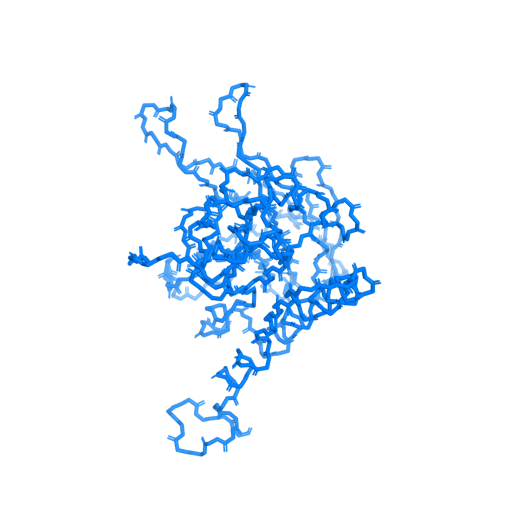00 95.69 223 ASP A N 1
ATOM 1781 C CA . ASP A 1 223 ? 4.687 -11.929 4.807 1.00 95.69 223 ASP A CA 1
ATOM 1782 C C . ASP A 1 223 ? 3.703 -11.885 3.629 1.00 95.69 223 ASP A C 1
ATOM 1784 O O . ASP A 1 223 ? 3.932 -12.550 2.615 1.00 95.69 223 ASP A O 1
ATOM 1788 N N . LEU A 1 224 ? 2.612 -11.113 3.720 1.00 94.88 224 LEU A N 1
ATOM 1789 C CA . LEU A 1 224 ? 1.719 -10.853 2.582 1.00 94.88 224 LEU A CA 1
ATOM 1790 C C . LEU A 1 224 ? 2.483 -10.161 1.442 1.00 94.88 224 LEU A C 1
ATOM 1792 O O . LEU A 1 224 ? 2.408 -10.603 0.293 1.00 94.88 224 LEU A O 1
ATOM 1796 N N . ALA A 1 225 ? 3.261 -9.122 1.759 1.00 94.50 225 ALA A N 1
ATOM 1797 C CA . ALA A 1 225 ? 4.065 -8.398 0.777 1.00 94.50 225 ALA A CA 1
ATOM 1798 C C . ALA A 1 225 ? 5.163 -9.274 0.150 1.00 94.50 225 ALA A C 1
ATOM 1800 O O . ALA A 1 225 ? 5.409 -9.189 -1.057 1.00 94.50 225 ALA A O 1
ATOM 1801 N N . LEU A 1 226 ? 5.811 -10.128 0.947 1.00 95.69 226 LEU A N 1
ATOM 1802 C CA . LEU A 1 226 ? 6.832 -11.058 0.472 1.00 95.69 226 LEU A CA 1
ATOM 1803 C C . LEU A 1 226 ? 6.237 -12.124 -0.453 1.00 95.69 226 LEU A C 1
ATOM 1805 O O . LEU A 1 226 ? 6.801 -12.373 -1.515 1.00 95.69 226 LEU A O 1
ATOM 1809 N N . ARG A 1 227 ? 5.096 -12.725 -0.093 1.00 95.75 227 ARG A N 1
ATOM 1810 C CA . ARG A 1 227 ? 4.425 -13.734 -0.933 1.00 95.75 227 ARG A CA 1
ATOM 1811 C C . ARG A 1 227 ? 4.064 -13.178 -2.304 1.00 95.75 227 ARG A C 1
ATOM 1813 O O . ARG A 1 227 ? 4.473 -13.740 -3.314 1.00 95.75 227 ARG A O 1
ATOM 1820 N N . GLU A 1 228 ? 3.402 -12.025 -2.330 1.00 94.94 228 GLU A N 1
ATOM 1821 C CA . GLU A 1 228 ? 3.069 -11.314 -3.568 1.00 94.94 228 GLU A CA 1
ATOM 1822 C C . GLU A 1 228 ? 4.325 -11.029 -4.411 1.00 94.94 228 GLU A C 1
ATOM 1824 O O . GLU A 1 228 ? 4.339 -11.201 -5.632 1.00 94.94 228 GLU A O 1
ATOM 1829 N N . ARG A 1 229 ? 5.423 -10.638 -3.750 1.00 94.50 229 ARG A N 1
ATOM 1830 C CA . ARG A 1 229 ? 6.703 -10.372 -4.406 1.00 94.50 229 ARG A CA 1
ATOM 1831 C C . ARG A 1 229 ? 7.324 -11.630 -5.015 1.00 94.50 229 ARG A C 1
ATOM 1833 O O . ARG A 1 229 ? 7.853 -11.556 -6.117 1.00 94.50 229 ARG A O 1
ATOM 1840 N N . LEU A 1 230 ? 7.281 -12.764 -4.327 1.00 96.69 230 LEU A N 1
ATOM 1841 C CA . LEU A 1 230 ? 7.853 -14.015 -4.829 1.00 96.69 230 LEU A CA 1
ATOM 1842 C C . LEU A 1 230 ? 7.036 -14.584 -5.997 1.00 96.69 230 LEU A C 1
ATOM 1844 O O . LEU A 1 230 ? 7.621 -14.975 -7.002 1.00 96.69 230 LEU A O 1
ATOM 1848 N N . GLU A 1 231 ? 5.704 -14.519 -5.942 1.00 97.06 231 GLU A N 1
ATOM 1849 C CA . GLU A 1 231 ? 4.847 -14.952 -7.058 1.00 97.06 231 GLU A CA 1
ATOM 1850 C C . GLU A 1 231 ? 5.114 -14.151 -8.344 1.00 97.06 231 GLU A C 1
ATOM 1852 O O . GLU A 1 231 ? 5.190 -14.703 -9.447 1.00 97.06 231 GLU A O 1
ATOM 1857 N N . MET A 1 232 ? 5.302 -12.834 -8.214 1.00 97.56 232 MET A N 1
ATOM 1858 C CA . MET A 1 232 ? 5.661 -11.980 -9.346 1.00 97.56 232 MET A CA 1
ATOM 1859 C C . MET A 1 232 ? 7.097 -12.213 -9.817 1.00 97.56 232 MET A C 1
ATOM 1861 O O . MET A 1 232 ? 7.362 -12.106 -11.014 1.00 97.56 232 MET A O 1
ATOM 1865 N N . PHE A 1 233 ? 8.024 -12.518 -8.908 1.00 97.69 233 PHE A N 1
ATOM 1866 C CA . PHE A 1 233 ? 9.391 -12.884 -9.270 1.00 97.69 233 PHE A CA 1
ATOM 1867 C C . PHE A 1 233 ? 9.408 -14.141 -10.134 1.00 97.69 233 PHE A C 1
ATOM 1869 O O . PHE A 1 233 ? 9.977 -14.106 -11.223 1.00 97.69 233 PHE A O 1
ATOM 1876 N N . ASP A 1 234 ? 8.727 -15.201 -9.700 1.00 98.25 234 ASP A N 1
ATOM 1877 C CA . ASP A 1 234 ? 8.649 -16.462 -10.437 1.00 98.25 234 ASP A CA 1
ATOM 1878 C C . ASP A 1 234 ? 8.043 -16.256 -11.829 1.00 98.25 234 ASP A C 1
ATOM 1880 O O . ASP A 1 234 ? 8.519 -16.817 -12.817 1.00 98.25 234 ASP A O 1
ATOM 1884 N N . TYR A 1 235 ? 7.036 -15.386 -11.944 1.00 98.00 235 TYR A N 1
ATOM 1885 C CA . TYR A 1 235 ? 6.459 -15.018 -13.234 1.00 98.00 235 TYR A CA 1
ATOM 1886 C C . TYR A 1 235 ? 7.427 -14.272 -14.153 1.00 98.00 235 TYR A C 1
ATOM 1888 O O . TYR A 1 235 ? 7.523 -14.618 -15.334 1.00 98.00 235 TYR A O 1
ATOM 1896 N N . GLU A 1 236 ? 8.138 -13.262 -13.645 1.00 97.88 236 GLU A N 1
ATOM 1897 C CA . GLU A 1 236 ? 9.128 -12.531 -14.440 1.00 97.88 236 GLU A CA 1
ATOM 1898 C C . GLU A 1 236 ? 10.309 -13.416 -14.832 1.00 97.88 236 GLU A C 1
ATOM 1900 O O . GLU A 1 236 ? 10.782 -13.342 -15.965 1.00 97.88 236 GLU A O 1
ATOM 1905 N N . LEU A 1 237 ? 10.750 -14.283 -13.924 1.00 98.06 237 LEU A N 1
ATOM 1906 C CA . LEU A 1 237 ? 11.841 -15.214 -14.160 1.00 98.06 237 LEU A CA 1
ATOM 1907 C C . LEU A 1 237 ? 11.461 -16.260 -15.215 1.00 98.06 237 LEU A C 1
ATOM 1909 O O . LEU A 1 237 ? 12.228 -16.489 -16.145 1.00 98.06 237 LEU A O 1
ATOM 1913 N N . ALA A 1 238 ? 10.261 -16.840 -15.134 1.00 98.19 238 ALA A N 1
ATOM 1914 C CA . ALA A 1 238 ? 9.795 -17.854 -16.082 1.00 98.19 238 ALA A CA 1
ATOM 1915 C C . ALA A 1 238 ? 9.663 -17.333 -17.524 1.00 98.19 238 ALA A C 1
ATOM 1917 O O . ALA A 1 238 ? 9.753 -18.108 -18.476 1.00 98.19 238 ALA A O 1
ATOM 1918 N N . ARG A 1 239 ? 9.438 -16.026 -17.699 1.00 96.50 239 ARG A N 1
ATOM 1919 C CA . ARG A 1 239 ? 9.320 -15.375 -19.016 1.00 96.50 239 ARG A CA 1
ATOM 1920 C C . ARG A 1 239 ? 10.562 -14.582 -19.420 1.00 96.50 239 ARG A C 1
ATOM 1922 O O . ARG A 1 239 ? 10.546 -13.901 -20.448 1.00 96.50 239 ARG A O 1
ATOM 1929 N N . PHE A 1 240 ? 11.613 -14.620 -18.608 1.00 97.69 240 PHE A N 1
ATOM 1930 C CA . PHE A 1 240 ? 12.876 -13.980 -18.923 1.00 97.69 240 PHE A CA 1
ATOM 1931 C C . PHE A 1 240 ? 13.655 -14.837 -19.921 1.00 97.69 240 PHE A C 1
ATOM 1933 O O . PHE A 1 240 ? 13.999 -15.981 -19.644 1.00 97.69 240 PHE A O 1
ATOM 1940 N N . SER A 1 241 ? 13.942 -14.272 -21.093 1.00 96.56 241 SER A N 1
ATOM 1941 C CA . SER A 1 241 ? 14.677 -14.960 -22.160 1.00 96.56 241 SER A CA 1
ATOM 1942 C C . SER A 1 241 ? 16.088 -14.413 -22.380 1.00 96.56 241 SER A C 1
ATOM 1944 O O . SER A 1 241 ? 16.983 -15.152 -22.776 1.00 96.56 241 SER A O 1
ATOM 1946 N N . SER A 1 242 ? 16.288 -13.106 -22.194 1.00 97.00 242 SER A N 1
ATOM 1947 C CA . SER A 1 242 ? 17.514 -12.399 -22.581 1.00 97.00 242 SER A CA 1
ATOM 1948 C C . SER A 1 242 ? 17.553 -10.986 -21.999 1.00 97.00 242 SER A C 1
ATOM 1950 O O . SER A 1 242 ? 16.510 -10.423 -21.667 1.00 97.00 242 SER A O 1
ATOM 1952 N N . GLY A 1 243 ? 18.738 -10.372 -21.984 1.00 97.56 243 GLY A N 1
ATOM 1953 C CA . GLY A 1 243 ? 18.929 -8.985 -21.560 1.00 97.56 243 GLY A CA 1
ATOM 1954 C C . GLY A 1 243 ? 19.057 -8.861 -20.044 1.00 97.56 243 GLY A C 1
ATOM 1955 O O . GLY A 1 243 ? 19.828 -9.599 -19.436 1.00 97.56 243 GLY A O 1
ATOM 1956 N N . LEU A 1 244 ? 18.326 -7.927 -19.433 1.00 98.19 244 LEU A N 1
ATOM 1957 C CA . LEU A 1 244 ? 18.379 -7.676 -17.991 1.00 98.19 244 LEU A CA 1
ATOM 1958 C C . LEU A 1 244 ? 17.046 -7.994 -17.307 1.00 98.19 244 LEU A C 1
ATOM 1960 O O . LEU A 1 244 ? 16.025 -7.387 -17.621 1.00 98.19 244 LEU A O 1
ATOM 1964 N N . LEU A 1 245 ? 17.080 -8.849 -16.288 1.00 98.31 245 LEU A N 1
ATOM 1965 C CA . LEU A 1 245 ? 16.053 -8.899 -15.249 1.00 98.31 245 LEU A CA 1
ATOM 1966 C C . LEU A 1 245 ? 16.667 -8.375 -13.950 1.00 98.31 245 LEU A C 1
ATOM 1968 O O . LEU A 1 245 ? 17.522 -9.021 -13.353 1.00 98.31 245 LEU A O 1
ATOM 1972 N N . PHE A 1 246 ? 16.240 -7.189 -13.527 1.00 97.56 246 PHE A N 1
ATOM 1973 C CA . PHE A 1 246 ? 16.552 -6.655 -12.208 1.00 97.56 246 PHE A CA 1
ATOM 1974 C C . PHE A 1 246 ? 15.328 -6.810 -11.314 1.00 97.56 246 PHE A C 1
ATOM 1976 O O . PHE A 1 246 ? 14.248 -6.329 -11.663 1.00 97.56 246 PHE A O 1
ATOM 1983 N N . TYR A 1 247 ? 15.505 -7.422 -10.147 1.00 96.44 247 TYR A N 1
ATOM 1984 C CA . TYR A 1 247 ? 14.418 -7.666 -9.212 1.00 96.44 247 TYR A CA 1
ATOM 1985 C C . TYR A 1 247 ? 14.841 -7.344 -7.781 1.00 96.44 247 TYR A C 1
ATOM 1987 O O . TYR A 1 247 ? 15.847 -7.860 -7.301 1.00 96.44 247 TYR A O 1
ATOM 1995 N N . TYR A 1 248 ? 14.082 -6.484 -7.102 1.00 93.19 248 TYR A N 1
ATOM 1996 C CA . TYR A 1 248 ? 14.359 -6.092 -5.721 1.00 93.19 248 TYR A CA 1
ATOM 1997 C C . TYR A 1 248 ? 13.343 -6.703 -4.751 1.00 93.19 248 TYR A C 1
ATOM 1999 O O . TYR A 1 248 ? 12.130 -6.528 -4.915 1.00 93.19 248 TYR A O 1
ATOM 2007 N N . VAL A 1 249 ? 13.847 -7.382 -3.720 1.00 90.44 249 VAL A N 1
ATOM 2008 C CA . VAL A 1 249 ? 13.075 -7.930 -2.597 1.00 90.44 249 VAL A CA 1
ATOM 2009 C C . VAL A 1 249 ? 13.499 -7.178 -1.336 1.00 90.44 249 VAL A C 1
ATOM 2011 O O . VAL A 1 249 ? 14.662 -7.234 -0.953 1.00 90.44 249 VAL A O 1
ATOM 2014 N N . SER A 1 250 ? 12.575 -6.433 -0.722 1.00 86.56 250 SER A N 1
ATOM 2015 C CA . SER A 1 250 ? 12.875 -5.537 0.409 1.00 86.56 250 SER A CA 1
ATOM 2016 C C . SER A 1 250 ? 12.585 -6.129 1.787 1.00 86.56 250 SER A C 1
ATOM 2018 O O . SER A 1 250 ? 13.029 -5.566 2.780 1.00 86.56 250 SER A O 1
ATOM 2020 N N . SER A 1 251 ? 11.823 -7.221 1.868 1.00 87.06 251 SER A N 1
ATOM 2021 C CA . SER A 1 251 ? 11.295 -7.744 3.136 1.00 87.06 251 SER A CA 1
ATOM 2022 C C . SER A 1 251 ? 12.388 -8.096 4.149 1.00 87.06 251 SER A C 1
ATOM 2024 O O . SER A 1 251 ? 12.263 -7.755 5.317 1.00 87.06 251 SER A O 1
ATOM 2026 N N . THR A 1 252 ? 13.500 -8.704 3.720 1.00 86.69 252 THR A N 1
ATOM 2027 C CA . THR A 1 252 ? 14.609 -9.052 4.631 1.00 86.69 252 THR A CA 1
ATOM 2028 C C . THR A 1 252 ? 15.251 -7.817 5.260 1.00 86.69 252 THR A C 1
ATOM 2030 O O . THR A 1 252 ? 15.478 -7.793 6.465 1.00 86.69 252 THR A O 1
ATOM 2033 N N . ASP A 1 253 ? 15.501 -6.786 4.452 1.00 88.81 253 ASP A N 1
ATOM 2034 C CA . ASP A 1 253 ? 16.076 -5.513 4.894 1.00 88.81 253 ASP A CA 1
ATOM 2035 C C . ASP A 1 253 ? 15.141 -4.798 5.882 1.00 88.81 253 ASP A C 1
ATOM 2037 O O . ASP A 1 253 ? 15.547 -4.447 6.988 1.00 88.81 253 ASP A O 1
ATOM 2041 N N . GLN A 1 254 ? 13.853 -4.681 5.538 1.00 87.88 254 GLN A N 1
ATOM 2042 C CA . GLN A 1 254 ? 12.855 -4.040 6.400 1.00 87.88 254 GLN A CA 1
ATOM 2043 C C . GLN A 1 254 ? 12.656 -4.782 7.720 1.00 87.88 254 GLN A C 1
ATOM 2045 O O . GLN A 1 254 ? 12.672 -4.150 8.775 1.00 87.88 254 GLN A O 1
ATOM 2050 N N . ARG A 1 255 ? 12.519 -6.115 7.688 1.00 90.81 255 ARG A N 1
ATOM 2051 C CA . ARG A 1 255 ? 12.416 -6.915 8.917 1.00 90.81 255 ARG A CA 1
ATOM 2052 C C . ARG A 1 255 ? 13.642 -6.728 9.792 1.00 90.81 255 ARG A C 1
ATOM 2054 O O . ARG A 1 255 ? 13.494 -6.480 10.981 1.00 90.81 255 ARG A O 1
ATOM 2061 N N . GLN A 1 256 ? 14.842 -6.808 9.221 1.00 91.00 256 GLN A N 1
ATOM 2062 C CA . GLN A 1 256 ? 16.059 -6.635 10.004 1.00 91.00 256 GLN A CA 1
ATOM 2063 C C . GLN A 1 256 ? 16.099 -5.254 10.665 1.00 91.00 256 GLN A C 1
ATOM 2065 O O . GLN A 1 256 ? 16.414 -5.170 11.847 1.00 91.00 256 GLN A O 1
ATOM 2070 N N . HIS A 1 257 ? 15.734 -4.192 9.942 1.00 89.19 257 HIS A N 1
ATOM 2071 C CA . HIS A 1 257 ? 15.664 -2.844 10.503 1.00 89.19 257 HIS A CA 1
ATOM 2072 C C . HIS A 1 257 ? 14.694 -2.734 11.685 1.00 89.19 257 HIS A C 1
ATOM 2074 O O . HIS A 1 257 ? 15.050 -2.130 12.693 1.00 89.19 257 HIS A O 1
ATOM 2080 N N . MET A 1 258 ? 13.502 -3.328 11.582 1.00 91.25 258 MET A N 1
ATOM 2081 C CA . MET A 1 258 ? 12.486 -3.232 12.636 1.00 91.25 258 MET A CA 1
ATOM 2082 C C . MET A 1 258 ? 12.788 -4.112 13.852 1.00 91.25 258 MET A C 1
ATOM 2084 O O . MET A 1 258 ? 12.541 -3.712 14.987 1.00 91.25 258 MET A O 1
ATOM 2088 N N . PHE A 1 259 ? 13.354 -5.297 13.625 1.00 92.94 259 PHE A N 1
ATOM 2089 C CA . PHE A 1 259 ? 13.560 -6.310 14.660 1.00 92.94 259 PHE A CA 1
ATOM 2090 C C . PHE A 1 259 ? 14.994 -6.376 15.189 1.00 92.94 259 PHE A C 1
ATOM 2092 O O . PHE A 1 259 ? 15.286 -7.195 16.059 1.00 92.94 259 PHE A O 1
ATOM 2099 N N . TRP A 1 260 ? 15.889 -5.483 14.747 1.00 90.19 260 TRP A N 1
ATOM 2100 C CA . TRP A 1 260 ? 17.233 -5.365 15.330 1.00 90.19 260 TRP A CA 1
ATOM 2101 C C . TRP A 1 260 ? 17.184 -5.122 16.844 1.00 90.19 260 TRP A C 1
ATOM 2103 O O . TRP A 1 260 ? 18.041 -5.608 17.585 1.00 90.19 260 TRP A O 1
ATOM 2113 N N . ARG A 1 261 ? 16.121 -4.446 17.303 1.00 89.69 261 ARG A N 1
ATOM 2114 C CA . ARG A 1 261 ? 15.808 -4.206 18.714 1.00 89.69 261 ARG A CA 1
ATOM 2115 C C . ARG A 1 261 ? 15.652 -5.480 19.558 1.00 89.69 261 ARG A C 1
ATOM 2117 O O . ARG A 1 261 ? 15.723 -5.384 20.769 1.00 89.69 261 ARG A O 1
ATOM 2124 N N . LEU A 1 262 ? 15.460 -6.654 18.956 1.00 90.38 262 LEU A N 1
ATOM 2125 C CA . LEU A 1 262 ? 15.378 -7.932 19.678 1.00 90.38 262 LEU A CA 1
ATOM 2126 C C . LEU A 1 262 ? 16.741 -8.637 19.808 1.00 90.38 262 LEU A C 1
ATOM 2128 O O . LEU A 1 262 ? 16.886 -9.609 20.544 1.00 90.38 262 LEU A O 1
ATOM 2132 N N . ILE A 1 263 ? 17.755 -8.182 19.064 1.00 88.62 263 ILE A N 1
ATOM 2133 C CA . ILE A 1 263 ? 19.064 -8.846 18.962 1.00 88.62 263 ILE A CA 1
ATOM 2134 C C . ILE A 1 263 ? 20.122 -8.074 19.749 1.00 88.62 263 ILE A C 1
ATOM 2136 O O . ILE A 1 263 ? 20.900 -8.660 20.506 1.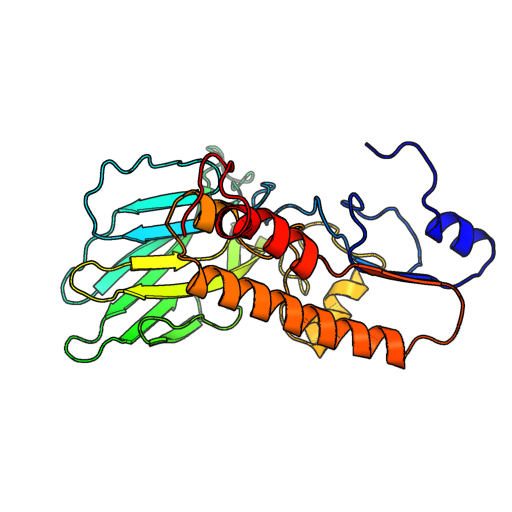00 88.62 263 ILE A O 1
ATOM 2140 N N . ASP A 1 264 ? 20.174 -6.759 19.548 1.00 89.06 264 ASP A N 1
ATOM 2141 C CA . ASP A 1 264 ? 21.212 -5.905 20.110 1.00 89.06 264 ASP A CA 1
ATOM 2142 C C . ASP A 1 264 ? 20.811 -5.374 21.490 1.00 89.06 264 ASP A C 1
ATOM 2144 O O . ASP A 1 264 ? 19.939 -4.516 21.616 1.00 89.06 264 ASP A O 1
ATOM 2148 N N . LYS A 1 265 ? 21.496 -5.869 22.527 1.00 91.50 265 LYS A N 1
ATOM 2149 C CA . LYS A 1 265 ? 21.273 -5.492 23.932 1.00 91.50 265 LYS A CA 1
ATOM 2150 C C . LYS A 1 265 ? 21.569 -4.021 24.229 1.00 91.50 265 LYS A C 1
ATOM 2152 O O . LYS A 1 265 ? 21.129 -3.524 25.262 1.00 91.50 265 LYS A O 1
ATOM 2157 N N . GLU A 1 266 ? 22.332 -3.343 23.372 1.00 92.31 266 GLU A N 1
ATOM 2158 C CA . GLU A 1 266 ? 22.638 -1.915 23.503 1.00 92.31 266 GLU A CA 1
ATOM 2159 C C . GLU A 1 266 ? 21.651 -1.032 22.721 1.00 92.31 266 GLU A C 1
ATOM 2161 O O . GLU A 1 266 ? 21.730 0.198 22.785 1.00 92.31 266 GLU A O 1
ATOM 2166 N N . HIS A 1 267 ? 20.693 -1.629 22.000 1.00 86.00 267 HIS A N 1
ATOM 2167 C CA . HIS A 1 267 ? 19.709 -0.881 21.231 1.00 86.00 267 HIS A CA 1
ATOM 2168 C C . HIS A 1 267 ? 18.806 -0.035 22.156 1.00 86.00 267 HIS A C 1
ATOM 2170 O O . HIS A 1 267 ? 18.286 -0.557 23.144 1.00 86.00 267 HIS A O 1
ATOM 2176 N N . PRO A 1 268 ? 18.519 1.246 21.835 1.00 84.69 268 PRO A N 1
ATOM 2177 C CA . PRO A 1 268 ? 17.693 2.111 22.689 1.00 84.69 268 PRO A CA 1
ATOM 2178 C C . PRO A 1 268 ? 16.277 1.586 22.966 1.00 84.69 268 PRO A C 1
ATOM 2180 O O . PRO A 1 268 ? 15.669 1.957 23.964 1.00 84.69 268 PRO A O 1
ATOM 2183 N N . ALA A 1 269 ? 15.759 0.744 22.072 1.00 82.81 269 ALA A N 1
ATOM 2184 C CA . ALA A 1 269 ? 14.464 0.076 22.195 1.00 82.81 269 ALA A CA 1
ATOM 2185 C C . ALA A 1 269 ? 14.598 -1.440 22.448 1.00 82.81 269 ALA A C 1
ATOM 2187 O O . ALA A 1 269 ? 13.744 -2.194 21.991 1.00 82.81 269 ALA A O 1
ATOM 2188 N N . TYR A 1 27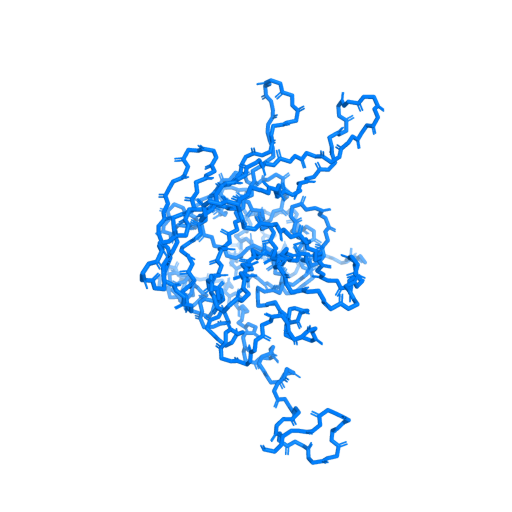0 ? 15.703 -1.893 23.063 1.00 86.00 270 TYR A N 1
ATOM 2189 C CA . TYR A 1 270 ? 15.950 -3.319 23.295 1.00 86.00 270 TYR A CA 1
ATOM 2190 C C . TYR A 1 270 ? 14.813 -3.972 24.088 1.00 86.00 270 TYR A C 1
ATOM 2192 O O . TYR A 1 270 ? 14.425 -3.476 25.147 1.00 86.00 270 TYR A O 1
ATOM 2200 N N . ASP A 1 271 ? 14.314 -5.088 23.566 1.00 80.31 271 ASP A N 1
ATOM 2201 C CA . ASP A 1 271 ? 13.207 -5.864 24.121 1.00 80.31 271 ASP A CA 1
ATOM 2202 C C . ASP A 1 271 ? 13.585 -7.358 24.035 1.00 80.31 271 ASP A C 1
ATOM 2204 O O . ASP A 1 271 ? 13.766 -7.861 22.923 1.00 80.31 271 ASP A O 1
ATOM 2208 N N . PRO A 1 272 ? 13.868 -8.020 25.174 1.00 75.38 272 PRO A N 1
ATOM 2209 C CA . PRO A 1 272 ? 14.472 -9.353 25.221 1.00 75.38 272 PRO A CA 1
ATOM 2210 C C . PRO A 1 272 ? 13.530 -10.515 24.879 1.00 75.38 272 PRO A C 1
ATOM 2212 O O . PRO A 1 272 ? 12.329 -10.454 25.218 1.00 75.38 272 PRO A O 1
#